Protein AF-A0A1Y2AHR9-F1 (afdb_monomer_lite)

Radius of gyration: 18.69 Å; chains: 1; bounding box: 39×46×57 Å

Organism: NCBI:txid1754190

Structure (mmCIF, N/CA/C/O backbone):
data_AF-A0A1Y2AHR9-F1
#
_entry.id   AF-A0A1Y2AHR9-F1
#
loop_
_atom_site.group_PDB
_atom_site.id
_atom_site.type_symbol
_atom_site.label_atom_id
_atom_site.label_alt_id
_atom_site.label_comp_id
_atom_site.label_asym_id
_atom_site.label_entity_id
_atom_site.label_seq_id
_atom_site.pdbx_PDB_ins_code
_atom_site.Cartn_x
_atom_site.Cartn_y
_atom_site.Cartn_z
_atom_site.occupancy
_atom_site.B_iso_or_equiv
_atom_site.auth_seq_id
_atom_site.auth_comp_id
_atom_site.auth_asym_id
_atom_site.auth_atom_id
_atom_site.pdbx_PDB_model_num
ATOM 1 N N . MET A 1 1 ? -14.358 -13.674 6.227 1.00 77.06 1 MET A N 1
ATOM 2 C CA . MET A 1 1 ? -14.379 -14.127 7.635 1.00 77.06 1 MET A CA 1
ATOM 3 C C . MET A 1 1 ? -13.486 -15.351 7.836 1.00 77.06 1 MET A C 1
ATOM 5 O O . MET A 1 1 ? -12.629 -15.300 8.704 1.00 77.06 1 MET A O 1
ATOM 9 N N . GLU A 1 2 ? -13.587 -16.380 6.987 1.00 91.94 2 GLU A N 1
ATOM 10 C CA . GLU A 1 2 ? -12.764 -17.608 7.054 1.00 91.94 2 GLU A CA 1
ATOM 11 C C . GLU A 1 2 ? -11.252 -17.353 7.166 1.00 91.94 2 GLU A C 1
ATOM 13 O O . GLU A 1 2 ? -10.635 -17.798 8.124 1.00 91.94 2 GLU A O 1
ATOM 18 N N . LYS A 1 3 ? -10.662 -16.536 6.281 1.00 94.56 3 LYS A N 1
ATOM 19 C CA . LYS A 1 3 ? -9.222 -16.201 6.329 1.00 94.56 3 LYS A CA 1
ATOM 20 C C . LYS A 1 3 ? -8.767 -15.517 7.630 1.00 94.56 3 LYS A C 1
ATOM 22 O O . LYS A 1 3 ? -7.606 -15.633 8.010 1.00 94.56 3 LYS A O 1
ATOM 27 N N . ILE A 1 4 ? -9.657 -14.787 8.311 1.00 95.56 4 ILE A N 1
ATOM 28 C CA . ILE A 1 4 ? -9.347 -14.139 9.600 1.00 95.56 4 ILE A CA 1
ATOM 29 C C . ILE A 1 4 ? -9.301 -15.192 10.711 1.00 95.56 4 ILE A C 1
ATOM 31 O O . ILE A 1 4 ? -8.379 -15.180 11.524 1.00 95.56 4 ILE A O 1
ATOM 35 N N . ILE A 1 5 ? -10.264 -16.118 10.717 1.00 95.31 5 ILE A N 1
ATOM 36 C CA . ILE A 1 5 ? -10.290 -17.257 11.643 1.00 95.31 5 ILE A CA 1
ATOM 37 C C . ILE A 1 5 ? -9.049 -18.124 11.417 1.00 95.31 5 ILE A C 1
ATOM 39 O O . ILE A 1 5 ? -8.299 -18.371 12.357 1.00 95.31 5 ILE A O 1
ATOM 43 N N . GLU A 1 6 ? -8.751 -18.457 10.160 1.00 96.00 6 GLU A N 1
ATOM 44 C CA . GLU A 1 6 ? -7.565 -19.232 9.802 1.00 96.00 6 GLU A CA 1
ATOM 45 C C . GLU A 1 6 ? -6.274 -18.543 10.271 1.00 96.00 6 GLU A C 1
ATOM 47 O O . GLU A 1 6 ? -5.362 -19.201 10.766 1.00 96.00 6 GLU A O 1
ATOM 52 N N . PHE A 1 7 ? -6.179 -17.209 10.183 1.00 96.56 7 PHE A N 1
ATOM 53 C CA . PHE A 1 7 ? -5.018 -16.488 10.710 1.00 96.56 7 PHE A CA 1
ATOM 54 C C . PHE A 1 7 ? -4.883 -16.651 12.230 1.00 96.56 7 PHE A C 1
ATOM 56 O O . PHE A 1 7 ? -3.775 -16.880 12.722 1.00 96.56 7 PHE A O 1
ATOM 63 N N . ARG A 1 8 ? -5.988 -16.556 12.983 1.00 96.56 8 ARG A N 1
ATOM 64 C CA . ARG A 1 8 ? -5.988 -16.785 14.438 1.00 96.56 8 ARG A CA 1
ATOM 65 C C . ARG A 1 8 ? -5.543 -18.210 14.770 1.00 96.56 8 ARG A C 1
ATOM 67 O O . ARG A 1 8 ? -4.680 -18.385 15.631 1.00 96.56 8 ARG A O 1
ATOM 74 N N . ASP A 1 9 ? -6.013 -19.200 14.016 1.00 96.44 9 ASP A N 1
ATOM 75 C CA . ASP A 1 9 ? -5.586 -20.595 14.159 1.00 96.44 9 ASP A CA 1
ATOM 76 C C . ASP A 1 9 ? -4.090 -20.766 13.866 1.00 96.44 9 ASP A C 1
ATOM 78 O O . ASP A 1 9 ? -3.370 -21.402 14.639 1.00 96.44 9 ASP A O 1
ATOM 82 N N . LYS A 1 10 ? -3.573 -20.130 12.804 1.00 94.94 10 LYS A N 1
ATOM 83 C CA . LYS A 1 10 ? -2.131 -20.108 12.503 1.00 94.94 10 LYS A CA 1
ATOM 84 C C . LYS A 1 10 ? -1.319 -19.420 13.592 1.00 94.94 10 LYS A C 1
ATOM 86 O O . LYS A 1 10 ? -0.199 -19.856 13.851 1.00 94.94 10 LYS A O 1
ATOM 91 N N . SER A 1 11 ? -1.851 -18.384 14.239 1.00 95.00 11 SER A N 1
ATOM 92 C CA . SER A 1 11 ? -1.183 -17.734 15.370 1.00 95.00 11 SER A CA 1
ATOM 93 C C . SER A 1 11 ? -1.076 -18.660 16.581 1.00 95.00 11 SER A C 1
ATOM 95 O O . SER A 1 11 ? -0.022 -18.699 17.211 1.00 95.00 11 SER A O 1
ATOM 97 N N . ASN A 1 12 ? -2.092 -19.486 16.838 1.00 95.25 12 ASN A N 1
ATOM 98 C CA . ASN A 1 12 ? -2.040 -20.510 17.884 1.00 95.25 12 ASN A CA 1
ATOM 99 C C . ASN A 1 12 ? -1.096 -21.670 17.518 1.00 95.25 12 ASN A C 1
ATOM 101 O O . ASN A 1 12 ? -0.319 -22.131 18.351 1.00 95.25 12 ASN A O 1
ATOM 105 N N . GLN A 1 13 ? -1.131 -22.125 16.262 1.00 95.06 13 GLN A N 1
ATOM 106 C CA . GLN A 1 13 ? -0.335 -23.258 15.781 1.00 95.06 13 GLN A CA 1
ATOM 107 C C . GLN A 1 13 ? 1.155 -22.909 15.607 1.00 95.06 13 GLN A C 1
ATOM 109 O O . GLN A 1 13 ? 2.033 -23.727 15.883 1.00 95.06 13 GLN A O 1
ATOM 114 N N . TYR A 1 14 ? 1.455 -21.695 15.139 1.00 94.31 14 TYR A N 1
ATOM 115 C CA . TYR A 1 14 ? 2.801 -21.230 14.800 1.00 94.31 14 TYR A CA 1
ATOM 116 C C . TYR A 1 14 ? 3.077 -19.818 15.362 1.00 94.31 14 TYR A C 1
ATOM 118 O O . TYR A 1 14 ? 3.392 -18.899 14.596 1.00 94.31 14 TYR A O 1
ATOM 126 N N . PRO A 1 15 ? 3.062 -19.626 16.694 1.00 92.12 15 PRO A N 1
ATOM 127 C CA . PRO A 1 15 ? 3.136 -18.305 17.341 1.00 92.12 15 PRO A CA 1
ATOM 128 C C . PRO A 1 15 ? 4.445 -17.542 17.087 1.00 92.12 15 PRO A C 1
ATOM 130 O O . PRO A 1 15 ? 4.527 -16.325 17.252 1.00 92.12 15 PRO A O 1
ATOM 133 N N . ARG A 1 16 ? 5.507 -18.242 16.663 1.00 90.62 16 ARG A N 1
ATOM 134 C CA . ARG A 1 16 ? 6.761 -17.599 16.234 1.00 90.62 16 ARG A CA 1
ATOM 135 C C . ARG A 1 16 ? 6.658 -16.961 14.853 1.00 90.62 16 ARG A C 1
ATOM 137 O O . ARG A 1 16 ? 7.423 -16.050 14.574 1.00 90.62 16 ARG A O 1
ATOM 144 N N . LEU A 1 17 ? 5.768 -17.451 13.991 1.00 91.62 17 LEU A N 1
ATOM 145 C CA . LEU A 1 17 ? 5.622 -17.002 12.605 1.00 91.62 17 LEU A CA 1
ATOM 146 C C . LEU A 1 17 ? 4.435 -16.058 12.424 1.00 91.62 17 LEU A C 1
ATOM 148 O O . LEU A 1 17 ? 4.549 -15.121 11.638 1.00 91.62 17 LEU A O 1
ATOM 152 N N . PHE A 1 18 ? 3.345 -16.295 13.153 1.00 94.00 18 PHE A N 1
ATOM 153 C CA . PHE A 1 18 ? 2.108 -15.521 13.105 1.00 94.00 18 PHE A CA 1
ATOM 154 C C . PHE A 1 18 ? 1.800 -14.999 14.505 1.00 94.00 18 PHE A C 1
ATOM 156 O O . PHE A 1 18 ? 1.625 -15.775 15.444 1.00 94.00 18 PHE A O 1
ATOM 163 N N . GLN A 1 19 ? 1.747 -13.683 14.651 1.00 92.75 19 GLN A N 1
ATOM 164 C CA . GLN A 1 19 ? 1.525 -13.015 15.926 1.00 92.75 19 GLN A CA 1
ATOM 165 C C . GLN A 1 19 ? 0.306 -12.111 15.822 1.00 92.75 19 GLN A C 1
ATOM 167 O O . GLN A 1 19 ? 0.108 -11.434 14.812 1.00 92.75 19 GLN A O 1
ATOM 172 N N . ILE A 1 20 ? -0.485 -12.085 16.890 1.00 93.19 20 ILE A N 1
ATOM 173 C CA . ILE A 1 20 ? -1.579 -11.138 17.064 1.00 93.19 20 ILE A CA 1
ATOM 174 C C . ILE A 1 20 ? -1.246 -10.282 18.273 1.00 93.19 20 ILE A C 1
ATOM 176 O O . ILE A 1 20 ? -1.093 -10.783 19.385 1.00 93.19 20 ILE A O 1
ATOM 180 N N . SER A 1 21 ? -1.124 -8.979 18.050 1.00 90.12 21 SER A N 1
ATOM 181 C CA . SER A 1 21 ? -1.039 -8.003 19.135 1.00 90.12 21 SER A CA 1
ATOM 182 C C . SER A 1 21 ? -2.369 -7.285 19.282 1.00 90.12 21 SER A C 1
ATOM 184 O O . SER A 1 21 ? -3.034 -7.025 18.284 1.00 90.12 21 SER A O 1
ATOM 186 N N . LYS A 1 22 ? -2.741 -6.944 20.514 1.00 89.25 22 LYS A N 1
ATOM 187 C CA . LYS A 1 22 ? -3.991 -6.246 20.820 1.00 89.25 22 LYS A CA 1
ATOM 188 C C . LYS A 1 22 ? -3.704 -4.811 21.247 1.00 89.25 22 LYS A C 1
ATOM 190 O O . LYS A 1 22 ? -2.786 -4.569 22.028 1.00 89.25 22 LYS A O 1
ATOM 195 N N . LEU A 1 23 ? -4.502 -3.885 20.739 1.00 81.69 23 LEU A N 1
ATOM 196 C CA . LEU A 1 23 ? -4.523 -2.474 21.101 1.00 81.69 23 LEU A CA 1
ATOM 197 C C . LEU A 1 23 ? -5.922 -2.144 21.619 1.00 81.69 23 LEU A C 1
ATOM 199 O O . LEU A 1 23 ? -6.906 -2.605 21.055 1.00 81.69 23 LEU A O 1
ATOM 203 N N . ILE A 1 24 ? -6.010 -1.333 22.665 1.00 83.00 24 ILE A N 1
ATOM 204 C CA . ILE A 1 24 ? -7.279 -0.754 23.107 1.00 83.00 24 ILE A CA 1
ATOM 205 C C . ILE A 1 24 ? -7.372 0.633 22.484 1.00 83.00 24 ILE A C 1
ATOM 207 O O . ILE A 1 24 ? -6.478 1.460 22.683 1.00 83.00 24 ILE A O 1
ATOM 211 N N . HIS A 1 25 ? -8.416 0.879 21.698 1.00 81.50 25 HIS A N 1
ATOM 212 C CA . HIS A 1 25 ? -8.648 2.195 21.125 1.00 81.50 25 HIS A CA 1
ATOM 213 C C . HIS A 1 25 ? -8.931 3.201 22.256 1.00 81.50 25 HIS A C 1
ATOM 215 O O . HIS A 1 25 ? -9.826 2.956 23.063 1.00 81.50 25 HIS A O 1
ATOM 221 N N . PRO A 1 26 ? -8.206 4.330 22.349 1.00 73.81 26 PRO A N 1
ATOM 222 C CA . PRO A 1 26 ? -8.239 5.184 23.539 1.00 73.81 26 PRO A CA 1
ATOM 223 C C . PRO A 1 26 ? -9.584 5.878 23.779 1.00 73.81 26 PRO A C 1
ATOM 225 O O . PRO A 1 26 ? -9.843 6.294 24.901 1.00 73.81 26 PRO A O 1
ATOM 228 N N . LYS A 1 27 ? -10.418 6.033 22.741 1.00 73.88 27 LYS A N 1
ATOM 229 C CA . LYS A 1 27 ? -11.725 6.703 22.852 1.00 73.88 27 LYS A CA 1
ATOM 230 C C . LYS A 1 27 ? -12.889 5.733 23.023 1.00 73.88 27 LYS A C 1
ATOM 232 O O . LYS A 1 27 ? -13.780 5.995 23.816 1.00 73.88 27 LYS A O 1
ATOM 237 N N . SER A 1 28 ? -12.898 4.645 22.256 1.00 81.69 28 SER A N 1
ATOM 238 C CA . SER A 1 28 ? -14.017 3.690 22.244 1.00 81.69 28 SER A CA 1
ATOM 239 C C . SER A 1 28 ? -13.787 2.477 23.138 1.00 81.69 28 SER A C 1
ATOM 241 O O . SER A 1 28 ? -14.690 1.665 23.282 1.00 81.69 28 SER A O 1
ATOM 243 N N . GLU A 1 29 ? -12.575 2.309 23.673 1.00 83.56 29 GLU A N 1
ATOM 244 C CA . GLU A 1 29 ? -12.137 1.152 24.468 1.00 83.56 29 GLU A CA 1
ATOM 245 C C . GLU A 1 29 ? -12.228 -0.208 23.749 1.00 83.56 29 GLU A C 1
ATOM 247 O O . GLU A 1 29 ? -11.874 -1.245 24.312 1.00 83.56 29 GLU A O 1
ATOM 252 N N . LYS A 1 30 ? -12.611 -0.212 22.467 1.00 87.62 30 LYS A N 1
ATOM 253 C CA . LYS A 1 30 ? -12.665 -1.412 21.635 1.00 87.62 30 LYS A CA 1
ATOM 254 C C . LYS A 1 30 ? -11.277 -1.971 21.371 1.00 87.62 30 LYS A C 1
ATOM 256 O O . LYS A 1 30 ? -10.298 -1.234 21.209 1.00 87.62 30 LYS A O 1
ATOM 261 N N . VAL A 1 31 ? -11.211 -3.293 21.263 1.00 91.00 31 VAL A N 1
ATOM 262 C CA . VAL A 1 31 ? -9.960 -4.009 21.022 1.00 91.00 31 VAL A CA 1
ATOM 263 C C . VAL A 1 31 ? -9.704 -4.155 19.523 1.00 91.00 31 VAL A C 1
ATOM 265 O O . VAL A 1 31 ? -10.482 -4.768 18.792 1.00 91.00 31 VAL A O 1
ATOM 268 N N . ILE A 1 32 ? -8.563 -3.633 19.089 1.00 91.44 32 ILE A N 1
ATOM 269 C CA . ILE A 1 32 ? -8.025 -3.739 17.737 1.00 91.44 32 ILE A CA 1
ATOM 270 C C . ILE A 1 32 ? -6.937 -4.811 17.730 1.00 91.44 32 ILE A C 1
ATOM 272 O O . ILE A 1 32 ? -5.991 -4.760 18.517 1.00 91.44 32 ILE A O 1
ATOM 276 N N . GLU A 1 33 ? -7.040 -5.772 16.822 1.00 94.06 33 GLU A N 1
ATOM 277 C CA . GLU A 1 33 ? -6.017 -6.786 16.585 1.00 94.06 33 GLU A CA 1
ATOM 278 C C . GLU A 1 33 ? -5.107 -6.369 15.428 1.00 94.06 33 GLU A C 1
ATOM 280 O O . GLU A 1 33 ? -5.574 -6.008 14.352 1.00 94.06 33 GLU A O 1
ATOM 285 N N . SER A 1 34 ? -3.795 -6.448 15.646 1.00 92.94 34 SER A N 1
ATOM 286 C CA . SER A 1 34 ? -2.764 -6.300 14.620 1.00 92.94 34 SER A CA 1
ATOM 287 C C . SER A 1 34 ? -2.194 -7.665 14.271 1.00 92.94 34 SER A C 1
ATOM 289 O O . SER A 1 34 ? -1.588 -8.330 15.120 1.00 92.94 34 SER A O 1
ATOM 291 N N . PHE A 1 35 ? -2.390 -8.074 13.023 1.00 94.44 35 PHE A N 1
ATOM 292 C CA . PHE A 1 35 ? -1.915 -9.340 12.486 1.00 94.44 35 PHE A CA 1
ATOM 293 C C . PHE A 1 35 ? -0.511 -9.159 11.914 1.00 94.44 35 PHE A C 1
ATOM 295 O O . PHE A 1 35 ? -0.269 -8.343 11.022 1.00 94.44 35 PHE A O 1
ATOM 302 N N . GLN A 1 36 ? 0.433 -9.939 12.432 1.00 92.19 36 GLN A N 1
ATOM 303 C CA . GLN A 1 36 ? 1.842 -9.838 12.085 1.00 92.19 36 GLN A CA 1
ATOM 304 C C . GLN A 1 36 ? 2.388 -11.180 11.628 1.00 92.19 36 GLN A C 1
ATOM 306 O O . GLN A 1 36 ? 2.150 -12.216 12.245 1.00 92.19 36 GLN A O 1
ATOM 311 N N . ILE A 1 37 ? 3.175 -11.141 10.559 1.00 92.44 37 ILE A N 1
ATOM 312 C CA . ILE A 1 37 ? 3.808 -12.319 9.982 1.00 92.44 37 ILE A CA 1
ATOM 313 C C . ILE A 1 37 ? 5.313 -12.073 9.917 1.00 92.44 37 ILE A C 1
ATOM 315 O O . ILE A 1 37 ? 5.768 -11.030 9.435 1.00 92.44 37 ILE A O 1
ATOM 319 N N . GLN A 1 38 ? 6.100 -13.045 10.372 1.00 90.94 38 GLN A N 1
ATOM 320 C CA . GLN A 1 38 ? 7.550 -13.002 10.221 1.00 90.94 38 GLN A CA 1
ATOM 321 C C . GLN A 1 38 ? 7.956 -13.019 8.748 1.00 90.94 38 GLN A C 1
ATOM 323 O O . GLN A 1 38 ? 7.409 -13.764 7.936 1.00 90.94 38 GLN A O 1
ATOM 328 N N . ILE A 1 39 ? 8.984 -12.241 8.396 1.00 87.25 39 ILE A N 1
ATOM 329 C CA . ILE A 1 39 ? 9.416 -12.066 6.998 1.00 87.25 39 ILE A CA 1
ATOM 330 C C . ILE A 1 39 ? 9.719 -13.410 6.316 1.00 87.25 39 ILE A C 1
ATOM 332 O O . ILE A 1 39 ? 9.376 -13.599 5.149 1.00 87.25 39 ILE A O 1
ATOM 336 N N . CYS A 1 40 ? 10.319 -14.355 7.045 1.00 88.31 40 CYS A N 1
ATOM 337 C CA . CYS A 1 40 ? 10.643 -15.683 6.529 1.00 88.31 40 CYS A CA 1
ATOM 338 C C . CYS A 1 40 ? 9.399 -16.515 6.175 1.00 88.31 40 CYS A C 1
ATOM 340 O O . CYS A 1 40 ? 9.446 -17.292 5.221 1.00 88.31 40 CYS A O 1
ATOM 342 N N . ALA A 1 41 ? 8.279 -16.326 6.880 1.00 91.31 41 ALA A N 1
ATOM 343 C CA . ALA A 1 41 ? 7.043 -17.052 6.615 1.00 91.31 41 ALA A CA 1
ATOM 344 C C . ALA A 1 41 ? 6.442 -16.655 5.263 1.00 91.31 41 ALA A C 1
ATOM 346 O O . ALA A 1 41 ? 5.960 -17.530 4.552 1.00 91.31 41 ALA A O 1
ATOM 347 N N . PHE A 1 42 ? 6.569 -15.390 4.835 1.00 90.75 42 PHE A N 1
ATOM 348 C CA . PHE A 1 42 ? 6.058 -14.922 3.535 1.00 90.75 42 PHE A CA 1
ATOM 349 C C . PHE A 1 42 ? 6.639 -15.649 2.316 1.00 90.75 42 PHE A C 1
ATOM 351 O O . PHE A 1 42 ? 6.044 -15.604 1.239 1.00 90.75 42 PHE A O 1
ATOM 358 N N . LYS A 1 43 ? 7.780 -16.336 2.463 1.00 86.94 43 LYS A N 1
ATOM 359 C CA . LYS A 1 43 ? 8.346 -17.185 1.402 1.00 86.94 43 LYS A CA 1
ATOM 360 C C . LYS A 1 43 ? 7.610 -18.527 1.255 1.00 86.94 43 LYS A C 1
ATOM 362 O O . LYS A 1 43 ? 7.767 -19.195 0.239 1.00 86.94 43 LYS A O 1
ATOM 367 N N . LYS A 1 44 ? 6.777 -18.904 2.231 1.00 85.88 44 LYS A N 1
ATOM 368 C CA . LYS A 1 44 ? 5.904 -20.088 2.238 1.00 85.88 44 LYS A CA 1
ATOM 369 C C . LYS A 1 44 ? 4.442 -19.649 2.076 1.00 85.88 44 LYS A C 1
ATOM 371 O O . LYS A 1 44 ? 3.657 -19.695 3.015 1.00 85.88 44 LYS A O 1
ATOM 376 N N . ARG A 1 45 ? 4.076 -19.162 0.884 1.00 77.38 45 ARG A N 1
ATOM 377 C CA . ARG A 1 45 ? 2.750 -18.555 0.629 1.00 77.38 45 ARG A CA 1
ATOM 378 C C . ARG A 1 45 ? 1.568 -19.484 0.927 1.00 77.38 45 ARG A C 1
ATOM 380 O O . ARG A 1 45 ? 0.528 -19.009 1.352 1.00 77.38 45 ARG A O 1
ATOM 387 N N . ASN A 1 46 ? 1.744 -20.792 0.760 1.00 82.12 46 ASN A N 1
ATOM 388 C CA . ASN A 1 46 ? 0.702 -21.808 0.936 1.00 82.12 46 ASN A CA 1
ATOM 389 C C . ASN A 1 46 ? 0.164 -21.944 2.370 1.00 82.12 46 ASN A C 1
ATOM 391 O O . ASN A 1 46 ? -0.835 -22.622 2.566 1.00 82.12 46 ASN A O 1
ATOM 395 N N . ILE A 1 47 ? 0.830 -21.356 3.366 1.00 82.50 47 ILE A N 1
ATOM 396 C CA . ILE A 1 47 ? 0.394 -21.416 4.767 1.00 82.50 47 ILE A CA 1
ATOM 397 C C . ILE A 1 47 ? -0.110 -20.071 5.297 1.00 82.50 47 ILE A C 1
ATOM 399 O O . ILE A 1 47 ? -0.363 -19.966 6.495 1.00 82.50 47 ILE A O 1
ATOM 403 N N . ILE A 1 48 ? -0.184 -19.041 4.445 1.00 89.75 48 ILE A N 1
ATOM 404 C CA . ILE A 1 48 ? -0.537 -17.679 4.849 1.00 89.75 48 ILE A CA 1
ATOM 405 C C . ILE A 1 48 ? -1.953 -17.351 4.372 1.00 89.75 48 ILE A C 1
ATOM 407 O O . ILE A 1 48 ? -2.147 -17.180 3.169 1.00 89.75 48 ILE A O 1
ATOM 411 N N . PRO A 1 49 ? -2.910 -17.163 5.295 1.00 92.31 49 PRO A N 1
ATOM 412 C CA . PRO A 1 49 ? -4.289 -16.833 4.932 1.00 92.31 49 PRO A CA 1
ATOM 413 C C . PRO A 1 49 ? -4.423 -15.429 4.330 1.00 92.31 49 PRO A C 1
ATOM 415 O O . PRO A 1 49 ? -5.207 -15.197 3.411 1.00 92.31 49 PRO A O 1
ATOM 418 N N . ILE A 1 50 ? -3.643 -14.477 4.856 1.00 94.56 50 ILE A N 1
ATOM 419 C CA . ILE A 1 50 ? -3.676 -13.057 4.490 1.00 94.56 50 ILE A CA 1
ATOM 420 C C . ILE A 1 50 ? -2.238 -12.574 4.295 1.00 94.56 50 ILE A C 1
ATOM 422 O O . ILE A 1 50 ? -1.450 -12.561 5.237 1.00 94.56 50 ILE A O 1
ATOM 426 N N . LEU A 1 51 ? -1.884 -12.172 3.073 1.00 95.12 51 LEU A N 1
ATOM 427 C CA . LEU A 1 51 ? -0.518 -11.765 2.711 1.00 95.12 51 LEU A CA 1
ATOM 428 C C . LEU A 1 51 ? -0.181 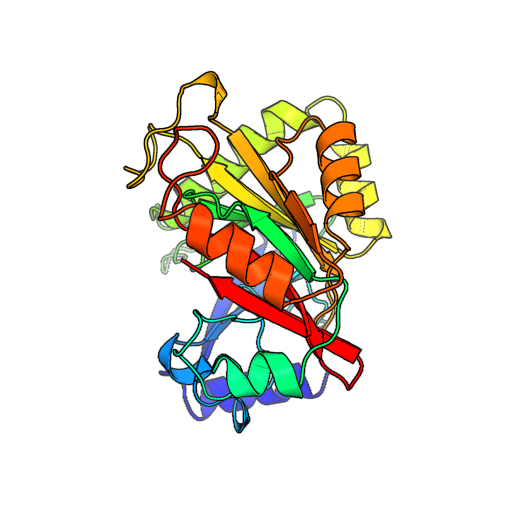-10.314 3.097 1.00 95.12 51 LEU A C 1
ATOM 430 O O . LEU A 1 51 ? 0.954 -9.876 2.882 1.00 95.12 51 LEU A O 1
ATOM 434 N N . ALA A 1 52 ? -1.137 -9.577 3.664 1.00 95.50 52 ALA A N 1
ATOM 435 C CA . ALA A 1 52 ? -0.991 -8.173 4.022 1.00 95.50 52 ALA A CA 1
ATOM 436 C C . ALA A 1 52 ? 0.122 -7.956 5.061 1.00 95.50 52 ALA A C 1
ATOM 438 O O . ALA A 1 52 ? 0.196 -8.622 6.095 1.00 95.50 52 ALA A O 1
ATOM 439 N N . ARG A 1 53 ? 0.984 -6.967 4.808 1.00 93.81 53 ARG A N 1
ATOM 440 C CA . ARG A 1 53 ? 1.961 -6.464 5.775 1.00 93.81 53 ARG A CA 1
ATOM 441 C C . ARG A 1 53 ? 1.455 -5.152 6.371 1.00 93.81 53 ARG A C 1
ATOM 443 O O . ARG A 1 53 ? 1.620 -4.095 5.766 1.00 93.81 53 ARG A O 1
ATOM 450 N N . GLY A 1 54 ? 0.914 -5.251 7.583 1.00 93.12 54 GLY A N 1
ATOM 451 C CA . GLY A 1 54 ? 0.171 -4.191 8.262 1.00 93.12 54 GLY A CA 1
ATOM 452 C C . GLY A 1 54 ? -1.321 -4.440 8.088 1.00 93.12 54 GLY A C 1
ATOM 453 O O . GLY A 1 54 ? -1.904 -3.974 7.122 1.00 93.12 54 GLY A O 1
ATOM 454 N N . PHE A 1 55 ? -1.922 -5.223 8.976 1.00 95.88 55 PHE A N 1
ATOM 455 C CA . PHE A 1 55 ? -3.324 -5.618 8.871 1.00 95.88 55 PHE A CA 1
ATOM 456 C C . PHE A 1 55 ? -3.975 -5.494 10.244 1.00 95.88 55 PHE A C 1
ATOM 458 O O . PHE A 1 55 ? -3.535 -6.142 11.195 1.00 95.88 55 PHE A O 1
ATOM 465 N N . PHE A 1 56 ? -4.971 -4.617 10.344 1.00 94.94 56 PHE A N 1
ATOM 466 C CA . PHE A 1 56 ? -5.572 -4.184 11.602 1.00 94.94 56 PHE A CA 1
ATOM 467 C C . PHE A 1 56 ? -7.072 -4.394 11.524 1.00 94.94 56 PHE A C 1
ATOM 469 O O . PHE A 1 56 ? -7.701 -3.935 10.570 1.00 94.94 56 PHE A O 1
ATOM 476 N N . ILE A 1 57 ? -7.634 -5.081 12.511 1.00 95.44 57 ILE A N 1
ATOM 477 C CA . ILE A 1 57 ? -9.050 -5.446 12.530 1.00 95.44 57 ILE A CA 1
ATOM 478 C C . ILE A 1 57 ? -9.680 -5.107 13.875 1.00 95.44 57 ILE A C 1
ATOM 480 O O . ILE A 1 57 ? -9.023 -5.198 14.912 1.00 95.44 57 ILE A O 1
ATOM 484 N N . ASN A 1 58 ? -10.960 -4.756 13.874 1.00 94.94 58 ASN A N 1
ATOM 485 C CA . ASN A 1 58 ? -11.753 -4.737 15.094 1.00 94.94 58 ASN A CA 1
ATOM 486 C C . ASN A 1 58 ? -12.013 -6.188 15.528 1.00 94.94 58 ASN A C 1
ATOM 488 O O . ASN A 1 58 ? -12.486 -7.008 14.743 1.00 94.94 58 ASN A O 1
ATOM 492 N N . SER A 1 59 ? -11.677 -6.525 16.771 1.00 93.19 59 SER A N 1
ATOM 493 C CA . SER A 1 59 ? -11.827 -7.893 17.279 1.00 93.19 59 SER A CA 1
ATOM 494 C C . SER A 1 59 ? -13.280 -8.314 17.521 1.00 93.19 59 SER A C 1
ATOM 496 O O . SER A 1 59 ? -13.553 -9.512 17.533 1.00 93.19 59 SER A O 1
ATOM 498 N N . GLU A 1 60 ? -14.199 -7.358 17.686 1.00 92.75 60 GLU A N 1
ATOM 499 C CA . GLU A 1 60 ? -15.609 -7.634 17.989 1.00 92.75 60 GLU A CA 1
ATOM 500 C C . GLU A 1 60 ? -16.377 -8.097 16.746 1.00 92.75 60 GLU A C 1
ATOM 502 O O . GLU A 1 60 ? -17.050 -9.125 16.773 1.00 92.75 60 GLU A O 1
ATOM 507 N N . ASP A 1 61 ? -16.245 -7.364 15.638 1.00 94.25 61 ASP A N 1
ATOM 508 C CA . ASP A 1 61 ? -17.008 -7.596 14.403 1.00 94.25 61 ASP A CA 1
ATOM 509 C C . ASP A 1 61 ? -16.145 -8.086 13.223 1.00 94.25 61 ASP A C 1
ATOM 511 O O . ASP A 1 61 ? -16.671 -8.439 12.167 1.00 94.25 61 ASP A O 1
ATOM 515 N N . ASN A 1 62 ? -14.822 -8.177 13.401 1.00 95.31 62 ASN A N 1
ATOM 516 C CA . ASN A 1 62 ? -13.841 -8.534 12.369 1.00 95.31 62 ASN A CA 1
ATOM 517 C C . ASN A 1 62 ? -13.786 -7.570 11.170 1.00 95.31 62 ASN A C 1
ATOM 519 O O . ASN A 1 62 ? -13.255 -7.938 10.115 1.00 95.31 62 ASN A O 1
ATOM 523 N N . SER A 1 63 ? -14.307 -6.349 11.311 1.00 95.62 63 SER A N 1
ATOM 524 C CA . SER A 1 63 ? -14.134 -5.291 10.316 1.00 95.62 63 SER A CA 1
ATOM 525 C C . SER A 1 63 ? -12.662 -4.907 10.190 1.00 95.62 63 SER A C 1
ATOM 527 O O . SER A 1 63 ? -11.904 -4.878 11.163 1.00 95.62 63 SER A O 1
ATOM 529 N N . ILE A 1 64 ? -12.235 -4.639 8.959 1.00 97.56 64 ILE A N 1
ATOM 530 C CA . ILE A 1 64 ? -10.849 -4.283 8.667 1.00 97.56 64 ILE A CA 1
ATOM 531 C C . ILE A 1 64 ? -10.710 -2.777 8.831 1.00 97.56 64 ILE A C 1
ATOM 533 O O . ILE A 1 64 ? -11.331 -2.006 8.108 1.00 97.56 64 ILE A O 1
ATOM 537 N N . ILE A 1 65 ? -9.870 -2.377 9.777 1.00 96.25 65 ILE A N 1
ATOM 538 C CA . ILE A 1 65 ? -9.603 -0.979 10.102 1.00 96.25 65 ILE A CA 1
ATOM 539 C C . ILE A 1 65 ? -8.526 -0.428 9.182 1.00 96.25 65 ILE A C 1
ATOM 541 O O . ILE A 1 65 ? -8.673 0.667 8.656 1.00 96.25 65 ILE A O 1
ATOM 545 N N . ALA A 1 66 ? -7.432 -1.165 8.990 1.00 96.69 66 ALA A N 1
ATOM 546 C CA . ALA A 1 66 ? -6.361 -0.736 8.103 1.00 96.69 66 ALA A CA 1
ATOM 547 C C . ALA A 1 66 ? -5.654 -1.911 7.432 1.00 96.69 66 ALA A C 1
ATOM 549 O O . ALA A 1 66 ? -5.498 -2.988 8.016 1.00 96.69 66 ALA A O 1
ATOM 550 N N . ARG A 1 67 ? -5.187 -1.676 6.204 1.00 97.19 67 ARG A N 1
ATOM 551 C CA . ARG A 1 67 ? -4.587 -2.698 5.353 1.00 97.19 67 ARG A CA 1
ATOM 552 C C . ARG A 1 67 ? -3.454 -2.164 4.476 1.00 97.19 67 ARG A C 1
ATOM 554 O O . ARG A 1 67 ? -3.660 -1.468 3.486 1.00 97.19 67 ARG A O 1
ATOM 561 N N . GLY A 1 68 ? -2.238 -2.580 4.797 1.00 97.00 68 GLY A N 1
ATOM 562 C CA . GLY A 1 68 ? -1.048 -2.410 3.977 1.00 97.00 68 GLY A CA 1
ATOM 563 C C . GLY A 1 68 ? -1.050 -3.306 2.737 1.00 97.00 68 GLY A C 1
ATOM 564 O O . GLY A 1 68 ? -1.978 -4.075 2.489 1.00 97.00 68 GLY A O 1
ATOM 565 N N . TYR A 1 69 ? 0.008 -3.202 1.935 1.00 97.44 69 TYR A N 1
ATOM 566 C CA . TYR A 1 69 ? 0.198 -4.069 0.771 1.00 97.44 69 TYR A CA 1
ATOM 567 C C . TYR A 1 69 ? 0.416 -5.523 1.173 1.00 97.44 69 TYR A C 1
ATOM 569 O O . TYR A 1 69 ? 0.969 -5.808 2.241 1.00 97.44 69 TYR A O 1
ATOM 577 N N . ASP A 1 70 ? 0.110 -6.438 0.260 1.00 96.56 70 ASP A N 1
ATOM 578 C CA . ASP A 1 70 ? 0.642 -7.793 0.349 1.00 96.56 70 ASP A CA 1
ATOM 579 C C . ASP A 1 70 ? 2.175 -7.768 0.359 1.00 96.56 70 ASP A C 1
ATOM 581 O O . ASP A 1 70 ? 2.808 -6.908 -0.256 1.00 96.56 70 ASP A O 1
ATOM 585 N N . LYS A 1 71 ? 2.828 -8.707 1.052 1.00 95.25 71 LYS A N 1
ATOM 586 C CA . LYS A 1 71 ? 4.293 -8.779 1.023 1.00 95.25 71 LYS A CA 1
ATOM 587 C C . LYS A 1 71 ? 4.783 -9.117 -0.389 1.00 95.25 71 LYS A C 1
ATOM 589 O O . LYS A 1 71 ? 4.660 -10.247 -0.863 1.00 95.25 71 LYS A O 1
ATOM 594 N N . PHE A 1 72 ? 5.469 -8.155 -0.993 1.00 96.00 72 PHE A N 1
ATOM 595 C CA . PHE A 1 72 ? 6.198 -8.321 -2.246 1.00 96.00 72 PHE A CA 1
ATOM 596 C C . PHE A 1 72 ? 7.717 -8.332 -2.042 1.00 96.00 72 PHE A C 1
ATOM 598 O O . PHE A 1 72 ? 8.248 -7.894 -1.008 1.00 96.00 72 PHE A O 1
ATOM 605 N N . PHE A 1 73 ? 8.420 -8.896 -3.017 1.00 96.38 73 PHE A N 1
ATOM 606 C CA . PHE A 1 73 ? 9.822 -9.299 -2.923 1.00 96.38 73 PHE A CA 1
ATOM 607 C C . PHE A 1 73 ? 10.653 -8.719 -4.059 1.00 96.38 73 PHE A C 1
ATOM 609 O O . PHE A 1 73 ? 10.099 -8.246 -5.049 1.00 96.38 73 PHE A O 1
ATOM 616 N N . ASN A 1 74 ? 11.975 -8.746 -3.901 1.00 97.25 74 ASN A N 1
ATOM 617 C CA . ASN A 1 74 ? 12.867 -8.363 -4.989 1.00 97.25 74 ASN A CA 1
ATOM 618 C C . ASN A 1 74 ? 12.854 -9.434 -6.091 1.00 97.25 74 ASN A C 1
ATOM 620 O O . ASN A 1 74 ? 12.536 -10.606 -5.834 1.00 97.25 74 ASN A O 1
ATOM 624 N N . ILE A 1 75 ? 13.216 -9.034 -7.309 1.00 97.06 75 ILE A N 1
ATOM 625 C CA . ILE A 1 75 ? 13.516 -9.974 -8.394 1.00 97.06 75 ILE A CA 1
ATOM 626 C C . ILE A 1 75 ? 14.532 -11.013 -7.898 1.00 97.06 75 ILE A C 1
ATOM 628 O O . ILE A 1 75 ? 15.463 -10.691 -7.163 1.00 97.06 75 ILE A O 1
ATOM 632 N N . GLY A 1 76 ? 14.304 -12.281 -8.237 1.00 96.00 76 GLY A N 1
ATOM 633 C CA . GLY A 1 76 ? 15.166 -13.398 -7.841 1.00 96.00 76 GLY A CA 1
ATOM 634 C C . GLY A 1 76 ? 14.926 -13.959 -6.433 1.00 96.00 76 GLY A C 1
ATOM 635 O O . GLY A 1 76 ? 15.410 -15.041 -6.118 1.00 96.00 76 GLY A O 1
ATOM 636 N N . GLU A 1 77 ? 14.171 -13.275 -5.567 1.00 94.88 77 GLU A N 1
ATOM 637 C CA . GLU A 1 77 ? 14.044 -13.680 -4.158 1.00 94.88 77 GLU A CA 1
ATOM 638 C C . GLU A 1 77 ? 13.041 -14.829 -3.922 1.00 94.88 77 GLU A C 1
ATOM 640 O O . GLU A 1 77 ? 13.136 -15.554 -2.926 1.00 94.88 77 GLU A O 1
ATOM 645 N N . THR A 1 78 ? 12.059 -14.994 -4.811 1.00 93.75 78 THR A N 1
ATOM 646 C CA . THR A 1 78 ? 11.030 -16.043 -4.746 1.00 93.75 78 THR A CA 1
ATOM 647 C C . THR A 1 78 ? 10.777 -16.628 -6.131 1.00 93.75 78 THR A C 1
ATOM 649 O O . THR A 1 78 ? 11.099 -15.990 -7.128 1.00 93.75 78 THR A O 1
ATOM 652 N N . LYS A 1 79 ? 10.140 -17.807 -6.208 1.00 94.31 79 LYS A N 1
ATOM 653 C CA . LYS A 1 79 ? 9.767 -18.423 -7.495 1.00 94.31 79 LYS A CA 1
ATOM 654 C C . LYS A 1 79 ? 8.944 -17.469 -8.370 1.00 94.31 79 LYS A C 1
ATOM 656 O O . LYS A 1 79 ? 9.276 -17.291 -9.535 1.00 94.31 79 LYS A O 1
ATOM 661 N N . ASP A 1 80 ? 7.944 -16.800 -7.793 1.00 94.19 80 ASP A N 1
ATOM 662 C CA . ASP A 1 80 ? 7.088 -15.833 -8.501 1.00 94.19 80 ASP A CA 1
ATOM 663 C C . ASP A 1 80 ? 7.862 -14.609 -9.023 1.00 94.19 80 ASP A C 1
ATOM 665 O O . ASP A 1 80 ? 7.429 -13.987 -9.986 1.00 94.19 80 ASP A O 1
ATOM 669 N N . THR A 1 81 ? 8.984 -14.242 -8.391 1.00 96.44 81 THR A N 1
ATOM 670 C CA . THR A 1 81 ? 9.795 -13.072 -8.768 1.00 96.44 81 THR A CA 1
ATOM 671 C C . THR A 1 81 ? 11.043 -13.429 -9.580 1.00 96.44 81 THR A C 1
ATOM 673 O O . THR A 1 81 ? 11.896 -12.569 -9.795 1.00 96.44 81 THR A O 1
ATOM 676 N N . LEU A 1 82 ? 11.174 -14.674 -10.054 1.00 97.12 82 LEU A N 1
ATOM 677 C CA . LEU A 1 82 ? 12.150 -15.013 -11.095 1.00 97.12 82 LEU A CA 1
ATOM 678 C C . LEU A 1 82 ? 11.733 -14.346 -12.408 1.00 97.12 82 LEU A C 1
ATOM 680 O O . LEU A 1 82 ? 10.553 -14.364 -12.750 1.00 97.12 82 LEU A O 1
ATOM 684 N N . TRP A 1 83 ? 12.691 -13.797 -13.159 1.00 96.19 83 TRP A N 1
ATOM 685 C CA . TRP A 1 83 ? 12.397 -13.036 -14.380 1.00 96.19 83 TRP A CA 1
ATOM 686 C C . TRP A 1 83 ? 11.543 -13.828 -15.381 1.00 96.19 83 TRP A C 1
ATOM 688 O O . TRP A 1 83 ? 10.524 -13.331 -15.853 1.00 96.19 83 TRP A O 1
ATOM 698 N N . GLU A 1 84 ? 11.891 -15.095 -15.618 1.00 97.12 84 GLU A N 1
ATOM 699 C CA . GLU A 1 84 ? 11.124 -16.021 -16.464 1.00 97.12 84 GLU A CA 1
ATOM 700 C C . GLU A 1 84 ? 9.656 -16.162 -16.028 1.00 97.12 84 GLU A C 1
ATOM 702 O O . GLU A 1 84 ? 8.754 -16.199 -16.864 1.00 97.12 84 GLU A O 1
ATOM 707 N N . ASN A 1 85 ? 9.395 -16.177 -14.718 1.00 97.38 85 ASN A N 1
ATOM 708 C CA . ASN A 1 85 ? 8.054 -16.324 -14.167 1.00 97.38 85 ASN A CA 1
ATOM 709 C C . ASN A 1 85 ? 7.286 -15.006 -14.178 1.00 97.38 85 ASN A C 1
ATOM 711 O O . ASN A 1 85 ? 6.069 -15.040 -14.343 1.00 97.38 85 ASN A O 1
ATOM 715 N N . ILE A 1 86 ? 7.966 -13.865 -14.044 1.00 97.69 86 ILE A N 1
ATOM 716 C CA . ILE A 1 86 ? 7.345 -12.550 -14.229 1.00 97.69 86 ILE A CA 1
ATOM 717 C C . ILE A 1 86 ? 6.879 -12.429 -15.684 1.00 97.69 86 ILE A C 1
ATOM 719 O O . ILE A 1 86 ? 5.695 -12.204 -15.916 1.00 97.69 86 ILE A O 1
ATOM 723 N N . VAL A 1 87 ? 7.765 -12.678 -16.654 1.00 96.88 87 VAL A N 1
ATOM 724 C CA . VAL A 1 87 ? 7.437 -12.633 -18.092 1.00 96.88 87 VAL A CA 1
ATOM 725 C C . VAL A 1 87 ? 6.284 -13.580 -18.431 1.00 96.88 87 VAL A C 1
ATOM 727 O O . VAL A 1 87 ? 5.363 -13.203 -19.147 1.00 96.88 87 VAL A O 1
ATOM 730 N N . LYS A 1 88 ? 6.311 -14.806 -17.899 1.00 97.19 88 LYS A N 1
ATOM 731 C CA . LYS A 1 88 ? 5.308 -15.830 -18.211 1.00 97.19 88 LYS A CA 1
ATOM 732 C C . LYS A 1 88 ? 3.950 -15.590 -17.550 1.00 97.19 88 LYS A C 1
ATOM 734 O O . LYS A 1 88 ? 2.939 -15.969 -18.128 1.00 97.19 88 LYS A O 1
ATOM 739 N N . ASN A 1 89 ? 3.915 -15.046 -16.330 1.00 97.31 89 ASN A N 1
ATOM 740 C CA . ASN A 1 89 ? 2.712 -15.080 -15.486 1.00 97.31 89 ASN A CA 1
ATOM 741 C C . ASN A 1 89 ? 2.136 -13.700 -15.142 1.00 97.31 89 ASN A C 1
ATOM 743 O O . ASN A 1 89 ? 1.177 -13.637 -14.366 1.00 97.31 89 ASN A O 1
ATOM 747 N N . THR A 1 90 ? 2.696 -12.612 -15.674 1.00 97.75 90 THR A N 1
ATOM 748 C CA . THR A 1 90 ? 2.202 -11.247 -15.438 1.00 97.75 90 THR A CA 1
ATOM 749 C C . THR A 1 90 ? 1.781 -10.557 -16.726 1.00 97.75 90 THR A C 1
ATOM 751 O O . THR A 1 90 ? 2.214 -10.918 -17.817 1.00 97.75 90 THR A O 1
ATOM 754 N N . ILE A 1 91 ? 0.907 -9.569 -16.583 1.00 97.00 91 ILE A N 1
ATOM 755 C CA . ILE A 1 91 ? 0.391 -8.749 -17.668 1.00 97.00 91 ILE A CA 1
ATOM 756 C C . ILE A 1 91 ? 0.348 -7.284 -17.232 1.00 97.00 91 ILE A C 1
ATOM 758 O O . ILE A 1 91 ? 0.084 -6.967 -16.064 1.00 97.00 91 ILE A O 1
ATOM 762 N N . GLY A 1 92 ? 0.652 -6.410 -18.189 1.00 93.94 92 GLY A N 1
ATOM 763 C CA . GLY A 1 92 ? 0.606 -4.970 -18.009 1.00 93.94 92 GLY A CA 1
ATOM 764 C C . GLY A 1 92 ? -0.823 -4.397 -17.967 1.00 93.94 92 GLY A C 1
ATOM 765 O O . GLY A 1 92 ? -1.800 -5.144 -18.070 1.00 93.94 92 GLY A O 1
ATOM 766 N N . PRO A 1 93 ? -0.954 -3.066 -17.835 1.00 96.88 93 PRO A N 1
ATOM 767 C CA . PRO A 1 93 ? 0.151 -2.110 -17.754 1.00 96.88 93 PRO A CA 1
ATOM 768 C C . PRO A 1 93 ? 1.014 -2.320 -16.500 1.00 96.88 93 PRO A C 1
ATOM 770 O O . PRO A 1 93 ? 0.521 -2.707 -15.440 1.00 96.88 93 PRO A O 1
ATOM 773 N N . PHE A 1 94 ? 2.319 -2.102 -16.643 1.00 98.12 94 PHE A N 1
ATOM 774 C CA . PHE A 1 94 ? 3.296 -2.174 -15.563 1.00 98.12 94 PHE A CA 1
ATOM 775 C C . PHE A 1 94 ? 3.538 -0.768 -15.018 1.00 98.12 94 PHE A C 1
ATOM 777 O O . PHE A 1 94 ? 4.154 0.070 -15.680 1.00 98.12 94 PHE A O 1
ATOM 784 N N . GLU A 1 95 ? 3.055 -0.508 -13.807 1.00 98.38 95 GLU A N 1
ATOM 785 C CA . GLU A 1 95 ? 3.265 0.761 -13.115 1.00 98.38 95 GLU A CA 1
ATOM 786 C C . GLU A 1 95 ? 4.589 0.693 -12.350 1.00 98.38 95 GLU A C 1
ATOM 788 O O . GLU A 1 95 ? 4.721 -0.013 -11.349 1.00 98.38 95 GLU A O 1
ATOM 793 N N . LEU A 1 96 ? 5.587 1.418 -12.838 1.00 98.00 96 LEU A N 1
ATOM 794 C CA . LEU A 1 96 ? 6.896 1.552 -12.224 1.00 98.00 96 LEU A CA 1
ATOM 795 C C . LEU A 1 96 ? 6.878 2.762 -11.288 1.00 98.00 96 LEU A C 1
ATOM 797 O O . LEU A 1 96 ? 6.793 3.895 -11.755 1.00 98.00 96 LEU A O 1
ATOM 801 N N . THR A 1 97 ? 6.968 2.537 -9.978 1.00 97.81 97 THR A N 1
ATOM 802 C CA . THR A 1 97 ? 6.910 3.604 -8.965 1.00 97.81 97 THR A CA 1
ATOM 803 C C . THR A 1 97 ? 8.243 3.758 -8.250 1.00 97.81 97 THR A C 1
ATOM 805 O O . THR A 1 97 ? 8.857 2.759 -7.863 1.00 97.81 97 THR A O 1
ATOM 808 N N . LEU A 1 98 ? 8.719 5.000 -8.121 1.00 96.38 98 LEU A N 1
ATOM 809 C CA . LEU A 1 98 ? 9.985 5.288 -7.460 1.00 96.38 98 LEU A CA 1
ATOM 810 C C . LEU A 1 98 ? 9.898 4.850 -6.003 1.00 96.38 98 LEU A C 1
ATOM 812 O O . LEU A 1 98 ? 8.945 5.172 -5.289 1.00 96.38 98 LEU A O 1
ATOM 816 N N . LYS A 1 99 ? 10.888 4.072 -5.570 1.00 94.50 99 LYS A N 1
ATOM 817 C CA . LYS A 1 99 ? 10.881 3.531 -4.228 1.00 94.50 99 LYS A CA 1
ATOM 818 C C . LYS A 1 99 ? 11.550 4.503 -3.259 1.00 94.50 99 LYS A C 1
ATOM 820 O O . LYS A 1 99 ? 12.750 4.394 -3.000 1.00 94.50 99 LYS A O 1
ATOM 825 N N . GLU A 1 100 ? 10.736 5.349 -2.640 1.00 92.88 100 GLU A N 1
ATOM 826 C CA . GLU A 1 100 ? 11.190 6.244 -1.577 1.00 92.88 100 GLU A CA 1
ATOM 827 C C . GLU A 1 100 ? 11.852 5.468 -0.415 1.00 92.88 100 GLU A C 1
ATOM 829 O O . GLU A 1 100 ? 11.637 4.259 -0.186 1.00 92.88 100 GLU A O 1
ATOM 834 N N . ASN A 1 101 ? 12.745 6.155 0.292 1.00 87.75 101 ASN A N 1
ATOM 835 C CA . ASN A 1 101 ? 13.566 5.602 1.367 1.00 87.75 101 ASN A CA 1
ATOM 836 C C . ASN A 1 101 ? 13.202 6.209 2.720 1.00 87.75 101 ASN A C 1
ATOM 838 O O . ASN A 1 101 ? 14.081 6.666 3.434 1.00 87.75 101 ASN A O 1
ATOM 842 N N . GLY A 1 102 ? 11.916 6.188 3.048 1.00 89.69 102 GLY A N 1
ATOM 843 C CA . GLY A 1 102 ? 11.415 6.668 4.326 1.00 89.69 102 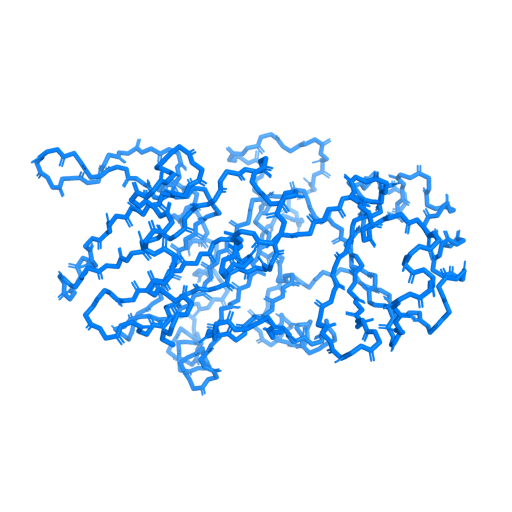GLY A CA 1
ATOM 844 C C . GLY A 1 102 ? 10.832 5.552 5.187 1.00 89.69 102 GLY A C 1
ATOM 845 O O . GLY A 1 102 ? 11.173 4.368 5.068 1.00 89.69 102 GLY A O 1
ATOM 846 N N . CYS A 1 103 ? 9.899 5.951 6.042 1.00 89.50 103 CYS A N 1
ATOM 847 C CA . CYS A 1 103 ? 9.179 5.084 6.956 1.00 89.50 103 CYS A CA 1
ATOM 848 C C . CYS A 1 103 ? 7.704 4.966 6.571 1.00 89.50 103 CYS A C 1
ATOM 850 O O . CYS A 1 103 ? 6.989 5.958 6.485 1.00 89.50 103 CYS A O 1
ATOM 852 N N . THR A 1 104 ? 7.225 3.736 6.375 1.00 92.31 104 THR A N 1
ATOM 853 C CA . THR A 1 104 ? 5.837 3.508 5.957 1.00 92.31 104 THR A CA 1
ATOM 854 C C . THR A 1 104 ? 4.845 3.890 7.065 1.00 92.31 104 THR A C 1
ATOM 856 O O . THR A 1 104 ? 4.886 3.308 8.157 1.00 92.31 104 THR A O 1
ATOM 859 N N . ILE A 1 105 ? 3.914 4.789 6.742 1.00 94.62 105 ILE A N 1
ATOM 860 C CA . ILE A 1 105 ? 2.778 5.200 7.573 1.00 94.62 105 ILE A CA 1
ATOM 861 C C . ILE A 1 105 ? 1.481 4.744 6.900 1.00 94.62 105 ILE A C 1
ATOM 863 O O . ILE A 1 105 ? 1.291 4.952 5.703 1.00 94.62 105 ILE A O 1
ATOM 867 N N . PHE A 1 106 ? 0.578 4.142 7.666 1.00 96.19 106 PHE A N 1
ATOM 868 C CA . PHE A 1 106 ? -0.785 3.868 7.225 1.00 96.19 106 PHE A CA 1
ATOM 869 C C . PHE A 1 106 ? -1.741 4.856 7.878 1.00 96.19 106 PHE A C 1
ATOM 871 O O . PHE A 1 106 ? -1.634 5.119 9.077 1.00 96.19 106 PHE A O 1
ATOM 878 N N . VAL A 1 107 ? -2.674 5.373 7.086 1.00 97.25 107 VAL A N 1
ATOM 879 C CA . VAL A 1 107 ? -3.729 6.282 7.528 1.00 97.25 107 VAL A CA 1
ATOM 880 C C . VAL A 1 107 ? -5.065 5.708 7.082 1.00 97.25 107 VAL A C 1
ATOM 882 O O . VAL A 1 107 ? -5.307 5.530 5.891 1.00 97.25 107 VAL A O 1
ATOM 885 N N . SER A 1 108 ? -5.921 5.408 8.048 1.00 97.25 108 SER A N 1
ATOM 886 C CA . SER A 1 108 ? -7.304 4.981 7.836 1.00 97.25 108 SER A CA 1
ATOM 887 C C . SER A 1 108 ? -8.220 5.735 8.806 1.00 97.25 108 SER A C 1
ATOM 889 O O . SER A 1 108 ? -7.785 6.694 9.448 1.00 97.25 108 SER A O 1
ATOM 891 N N . VAL A 1 109 ? -9.477 5.320 8.933 1.00 94.88 109 VAL A N 1
ATOM 892 C CA . VAL A 1 109 ? -10.423 5.847 9.920 1.00 94.88 109 VAL A CA 1
ATOM 893 C C . VAL A 1 109 ? -11.009 4.720 10.759 1.00 94.88 109 VAL A C 1
ATOM 895 O O . VAL A 1 109 ? -11.378 3.669 10.240 1.00 94.88 109 VAL A O 1
ATOM 898 N N . TYR A 1 110 ? -11.135 4.973 12.059 1.00 91.81 110 TYR A N 1
ATOM 899 C CA . TYR A 1 110 ? -11.849 4.126 13.004 1.00 91.81 110 TYR A CA 1
ATOM 900 C C . TYR A 1 110 ? -12.605 4.999 14.007 1.00 91.81 110 TYR A C 1
ATOM 902 O O . TYR A 1 110 ? -12.033 5.955 14.518 1.00 91.81 110 TYR A O 1
ATOM 910 N N . GLU A 1 111 ? -13.876 4.681 14.284 1.00 86.88 111 GLU A N 1
ATOM 911 C CA . GLU A 1 111 ? -14.706 5.417 15.264 1.00 86.88 111 GLU A CA 1
ATOM 912 C C . GLU A 1 111 ? -14.678 6.944 15.049 1.00 86.88 111 GLU A C 1
ATOM 914 O O . GLU A 1 111 ? -14.430 7.719 15.971 1.00 86.88 111 GLU A O 1
ATOM 919 N N . ASP A 1 112 ? -14.873 7.362 13.791 1.00 85.44 112 ASP A N 1
ATOM 920 C CA . ASP A 1 112 ? -14.901 8.771 13.361 1.00 85.44 112 ASP A CA 1
ATOM 921 C C . ASP A 1 112 ? -13.599 9.562 13.573 1.00 85.44 112 ASP A C 1
ATOM 923 O O . ASP A 1 112 ? -13.582 10.783 13.431 1.00 85.44 112 ASP A O 1
ATOM 927 N N . ASP A 1 113 ? -12.482 8.878 13.828 1.00 87.00 113 ASP A N 1
ATOM 928 C CA . ASP A 1 113 ? -11.167 9.505 13.942 1.00 87.00 113 ASP A CA 1
ATOM 929 C C . ASP A 1 113 ? -10.109 8.821 13.075 1.00 87.00 113 ASP A C 1
ATOM 931 O O . ASP A 1 113 ? -10.241 7.672 12.648 1.00 87.00 113 ASP A O 1
ATOM 935 N N . LEU A 1 114 ? -9.029 9.548 12.800 1.00 91.38 114 LEU A N 1
ATOM 936 C CA . LEU A 1 114 ? -7.915 9.033 12.021 1.00 91.38 114 LEU A CA 1
ATOM 937 C C . LEU A 1 114 ? -7.173 7.945 12.797 1.00 91.38 114 LEU A C 1
ATOM 939 O O . LEU A 1 114 ? -6.688 8.152 13.909 1.00 91.38 114 LEU A O 1
ATOM 943 N N . PHE A 1 115 ? -7.009 6.798 12.152 1.00 91.94 115 PHE A N 1
ATOM 944 C CA . PHE A 1 115 ? -6.181 5.702 12.624 1.00 91.94 115 PHE A CA 1
ATOM 945 C C . PHE A 1 115 ? -4.829 5.751 11.905 1.00 91.94 115 PHE A C 1
ATOM 947 O O . PHE A 1 115 ? -4.729 5.378 10.734 1.00 91.94 115 PHE A O 1
ATOM 954 N N . ILE A 1 116 ? -3.798 6.252 12.597 1.00 91.44 116 ILE A N 1
ATOM 955 C CA . ILE A 1 116 ? -2.473 6.553 12.026 1.00 91.44 116 ILE A CA 1
ATOM 956 C C . ILE A 1 116 ? -1.404 5.693 12.687 1.00 91.44 116 ILE A C 1
ATOM 958 O O . ILE A 1 116 ? -1.212 5.732 13.903 1.00 91.44 116 ILE A O 1
ATOM 962 N N . ILE A 1 117 ? -0.710 4.888 11.885 1.00 86.56 117 ILE A N 1
ATOM 963 C CA . ILE A 1 117 ? 0.096 3.776 12.397 1.00 86.56 117 ILE A CA 1
ATOM 964 C C . ILE A 1 117 ? 1.318 3.502 11.515 1.00 86.56 117 ILE A C 1
ATOM 966 O O . ILE A 1 117 ? 1.361 3.904 10.357 1.00 86.56 117 ILE A O 1
ATOM 970 N N . SER A 1 118 ? 2.302 2.762 12.029 1.00 84.44 118 SER A N 1
ATOM 971 C CA . SER A 1 118 ? 3.476 2.333 11.253 1.00 84.44 118 SER A CA 1
ATOM 972 C C . SER A 1 118 ? 3.547 0.810 11.072 1.00 84.44 118 SER A C 1
ATOM 974 O O . SER A 1 118 ? 2.848 0.031 11.722 1.00 84.44 118 SER A O 1
ATOM 976 N N . LYS A 1 119 ? 4.414 0.373 10.154 1.00 71.75 119 LYS A N 1
ATOM 977 C CA . LYS A 1 119 ? 4.505 -0.998 9.617 1.00 71.75 119 LYS A CA 1
ATOM 978 C C . LYS A 1 119 ? 4.813 -2.129 10.606 1.00 71.75 119 LYS A C 1
ATOM 980 O O . LYS A 1 119 ? 4.412 -3.262 10.349 1.00 71.75 119 LYS A O 1
ATOM 985 N N . ASN A 1 120 ? 5.558 -1.866 11.680 1.00 57.47 120 ASN A N 1
ATOM 986 C CA . ASN A 1 120 ? 6.109 -2.896 12.577 1.00 57.47 120 ASN A CA 1
ATOM 987 C C . ASN A 1 120 ? 5.611 -2.745 14.030 1.00 57.47 120 ASN A C 1
ATOM 989 O O . ASN A 1 120 ? 6.377 -2.880 14.977 1.00 57.47 120 ASN A O 1
ATOM 993 N N . ASN A 1 121 ? 4.301 -2.564 14.179 1.00 53.19 121 ASN A N 1
ATOM 994 C CA . ASN A 1 121 ? 3.563 -2.487 15.437 1.00 53.19 121 ASN A CA 1
ATOM 995 C C . ASN A 1 121 ? 3.840 -1.334 16.388 1.00 53.19 121 ASN A C 1
ATOM 997 O O . ASN A 1 121 ? 4.911 -0.751 16.489 1.00 53.19 121 ASN A O 1
ATOM 1001 N N . PHE A 1 122 ? 2.777 -1.109 17.144 1.00 50.31 122 PHE A N 1
ATOM 1002 C CA . PHE A 1 122 ? 2.618 -0.181 18.231 1.00 50.31 122 PHE A CA 1
ATOM 1003 C C . PHE A 1 122 ? 3.508 -0.457 19.439 1.00 50.31 122 PHE A C 1
ATOM 1005 O O . PHE A 1 122 ? 3.961 -1.567 19.720 1.00 50.31 122 PHE A O 1
ATOM 1012 N N . THR A 1 123 ? 3.676 0.618 20.193 1.00 43.31 123 THR A N 1
ATOM 1013 C CA . THR A 1 123 ? 3.909 0.657 21.633 1.00 43.31 123 THR A CA 1
ATOM 1014 C C . THR A 1 123 ? 3.265 -0.485 22.383 1.00 43.31 123 THR A C 1
ATOM 1016 O O . THR A 1 123 ? 2.043 -0.611 22.407 1.00 43.31 123 THR A O 1
ATOM 1019 N N . LYS A 1 124 ? 4.104 -1.285 23.046 1.00 38.06 124 LYS A N 1
ATOM 1020 C CA . LYS A 1 124 ? 3.657 -2.138 24.142 1.00 38.06 124 LYS A CA 1
ATOM 1021 C C . LYS A 1 124 ? 2.878 -1.262 25.117 1.00 38.06 124 LYS A C 1
ATOM 1023 O O . LYS A 1 124 ? 3.328 -0.185 25.492 1.00 38.06 124 LYS A O 1
ATOM 1028 N N . ILE A 1 125 ? 1.695 -1.706 25.500 1.00 42.09 125 ILE A N 1
ATOM 1029 C CA . ILE A 1 125 ? 1.018 -1.151 26.660 1.00 42.09 125 ILE A CA 1
ATOM 1030 C C . ILE A 1 125 ? 1.627 -1.883 27.856 1.00 42.09 125 ILE A C 1
ATOM 1032 O O . ILE A 1 125 ? 1.634 -3.115 27.881 1.00 42.09 125 ILE A O 1
ATOM 1036 N N . ASN A 1 126 ? 2.212 -1.155 28.806 1.00 50.12 126 ASN A N 1
ATOM 1037 C CA . ASN A 1 126 ? 2.772 -1.798 29.991 1.00 50.12 126 ASN A CA 1
ATOM 1038 C C . ASN A 1 126 ? 1.645 -2.394 30.856 1.00 50.12 126 ASN A C 1
ATOM 1040 O O . ASN A 1 126 ? 0.463 -2.108 30.663 1.00 50.12 126 ASN A O 1
ATOM 1044 N N . GLN A 1 127 ? 2.000 -3.196 31.862 1.00 44.72 127 GLN A N 1
ATOM 1045 C CA . GLN A 1 127 ? 1.025 -3.816 32.778 1.00 44.72 127 GLN A CA 1
ATOM 1046 C C . GLN A 1 127 ? 0.088 -2.802 33.470 1.00 44.72 127 GLN A C 1
ATOM 1048 O O . GLN A 1 127 ? -0.967 -3.180 33.968 1.00 44.72 127 GLN A O 1
ATOM 1053 N N . LYS A 1 128 ? 0.446 -1.510 33.473 1.00 46.78 128 LYS A N 1
ATOM 1054 C CA . LYS A 1 128 ? -0.330 -0.403 34.045 1.00 46.78 128 LYS A CA 1
ATOM 1055 C C . LYS A 1 128 ? -1.219 0.320 33.025 1.00 46.78 128 LYS A C 1
ATOM 1057 O O . LYS A 1 128 ? -1.699 1.406 33.321 1.00 46.78 128 LYS A O 1
ATOM 1062 N N . ARG A 1 129 ? -1.435 -0.254 31.837 1.00 46.03 129 ARG A N 1
ATOM 1063 C CA . ARG A 1 129 ? -2.225 0.333 30.738 1.00 46.03 129 ARG A CA 1
ATOM 1064 C C . ARG A 1 129 ? -1.668 1.643 30.158 1.00 46.03 129 ARG A C 1
ATOM 1066 O O . ARG A 1 129 ? -2.347 2.298 29.376 1.00 46.03 129 ARG A O 1
ATOM 1073 N N . ASN A 1 130 ? -0.416 1.990 30.456 1.00 40.66 130 ASN A N 1
ATOM 1074 C CA . ASN A 1 130 ? 0.243 3.137 29.836 1.00 40.66 130 ASN A CA 1
ATOM 1075 C C . ASN A 1 130 ? 0.907 2.718 28.524 1.00 40.66 130 ASN A C 1
ATOM 1077 O O . ASN A 1 130 ? 1.510 1.646 28.440 1.00 40.66 130 ASN A O 1
ATOM 1081 N N . LEU A 1 131 ? 0.856 3.597 27.523 1.00 45.34 131 LEU A N 1
ATOM 1082 C CA . LEU A 1 131 ? 1.666 3.472 26.312 1.00 45.34 131 LEU A CA 1
ATOM 1083 C C . LEU A 1 131 ? 3.150 3.470 26.721 1.00 45.34 131 LEU A C 1
ATOM 1085 O O . LEU A 1 131 ? 3.640 4.464 27.257 1.00 45.34 131 LEU A O 1
ATOM 1089 N N . GLU A 1 132 ? 3.885 2.377 26.497 1.00 44.09 132 GLU A N 1
ATOM 1090 C CA . GLU A 1 132 ? 5.3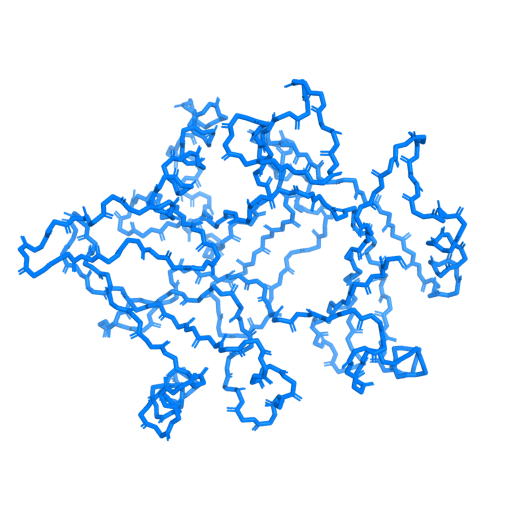47 2.425 26.590 1.00 44.09 132 GLU A CA 1
ATOM 1091 C C . GLU A 1 132 ? 5.835 3.375 25.506 1.00 44.09 132 GLU A C 1
ATOM 1093 O O . GLU A 1 132 ? 5.539 3.152 24.344 1.00 44.09 132 GLU A O 1
ATOM 1098 N N . ASN A 1 133 ? 6.588 4.420 25.839 1.00 45.28 133 ASN A N 1
ATOM 1099 C CA . ASN A 1 133 ? 7.190 5.302 24.839 1.00 45.28 133 ASN A CA 1
ATOM 1100 C C . ASN A 1 133 ? 8.278 4.551 24.045 1.00 45.28 133 ASN A C 1
ATOM 1102 O O . ASN A 1 133 ? 9.465 4.682 24.329 1.00 45.28 133 ASN A O 1
ATOM 1106 N N . ASN A 1 134 ? 7.891 3.763 23.041 1.00 48.94 134 ASN A N 1
ATOM 1107 C CA . ASN A 1 134 ? 8.821 3.148 22.095 1.00 48.94 134 ASN A CA 1
ATOM 1108 C C . ASN A 1 134 ? 8.909 3.965 20.794 1.00 48.94 134 ASN A C 1
ATOM 1110 O O . ASN A 1 134 ? 8.039 4.788 20.494 1.00 48.94 134 ASN A O 1
ATOM 1114 N N . ASN A 1 135 ? 9.958 3.729 20.002 1.00 43.88 135 ASN A N 1
ATOM 1115 C CA . ASN A 1 135 ? 10.201 4.460 18.753 1.00 43.88 135 ASN A CA 1
ATOM 1116 C C . ASN A 1 135 ? 9.045 4.348 17.736 1.00 43.88 135 ASN A C 1
ATOM 1118 O O . ASN A 1 135 ? 8.859 5.248 16.923 1.00 43.88 135 ASN A O 1
ATOM 1122 N N . TYR A 1 136 ? 8.198 3.322 17.832 1.00 50.72 136 TYR A N 1
ATOM 1123 C CA . TYR A 1 136 ? 7.068 3.121 16.926 1.00 50.72 136 TYR A CA 1
ATOM 1124 C C . TYR A 1 136 ? 5.851 4.007 17.244 1.00 50.72 136 TYR A C 1
ATOM 1126 O O . TYR A 1 136 ? 5.206 4.479 16.307 1.00 50.72 136 TYR A O 1
ATOM 1134 N N . SER A 1 137 ? 5.571 4.332 18.522 1.00 62.81 137 SER A N 1
ATOM 1135 C CA . SER A 1 137 ? 4.636 5.447 18.820 1.00 62.81 137 SER A CA 1
ATOM 1136 C C . SER A 1 137 ? 5.168 6.774 18.330 1.00 62.81 137 SER A C 1
ATOM 1138 O O . SER A 1 137 ? 4.379 7.614 17.911 1.00 62.81 137 SER A O 1
ATOM 1140 N N . LYS A 1 138 ? 6.488 6.983 18.395 1.00 73.31 138 LYS A N 1
ATOM 1141 C CA . LYS A 1 138 ? 7.087 8.231 17.925 1.00 73.31 138 LYS A CA 1
ATOM 1142 C C . LYS A 1 138 ? 6.884 8.378 16.422 1.00 73.31 138 LYS A C 1
ATOM 1144 O O . LYS A 1 138 ? 6.475 9.446 15.997 1.00 73.31 138 LYS A O 1
ATOM 1149 N N . LEU A 1 139 ? 7.063 7.302 15.652 1.00 80.81 139 LEU A N 1
ATOM 1150 C CA . LEU A 1 139 ? 6.841 7.318 14.207 1.00 80.81 139 LEU A CA 1
ATOM 1151 C C . LEU A 1 139 ? 5.365 7.540 13.838 1.00 80.81 139 LEU A C 1
ATOM 1153 O O . LEU A 1 139 ? 5.077 8.336 12.952 1.00 80.81 139 LEU A O 1
ATOM 1157 N N . GLY A 1 140 ? 4.423 6.898 14.539 1.00 81.56 140 GLY A N 1
ATOM 1158 C CA . GLY A 1 140 ? 2.988 7.160 14.347 1.00 81.56 140 GLY A CA 1
ATOM 1159 C C . GLY A 1 140 ? 2.613 8.616 14.654 1.00 81.56 140 GLY A C 1
ATOM 1160 O O . GLY A 1 140 ? 1.994 9.278 13.827 1.00 81.56 140 GLY A O 1
ATOM 1161 N N . LYS A 1 141 ? 3.080 9.150 15.792 1.00 84.19 141 LYS A N 1
ATOM 1162 C CA . LYS A 1 141 ? 2.898 10.562 16.180 1.00 84.19 141 LYS A CA 1
ATOM 1163 C C . LYS A 1 141 ? 3.569 11.528 15.205 1.00 84.19 141 LYS A C 1
ATOM 1165 O O . LYS A 1 141 ? 3.053 12.614 14.964 1.00 84.19 141 LYS A O 1
ATOM 1170 N N . LEU A 1 142 ? 4.722 11.157 14.652 1.00 88.94 142 LEU A N 1
ATOM 1171 C CA . LEU A 1 142 ? 5.413 11.957 13.647 1.00 88.94 142 LEU A CA 1
ATOM 1172 C C . LEU A 1 142 ? 4.629 11.974 12.332 1.00 88.94 142 LEU A C 1
ATOM 1174 O O . LEU A 1 142 ? 4.425 13.046 11.768 1.00 88.94 142 LEU A O 1
ATOM 1178 N N . GLY A 1 143 ? 4.129 10.816 11.897 1.00 91.38 143 GLY A N 1
ATOM 1179 C CA . GLY A 1 143 ? 3.216 10.704 10.763 1.00 91.38 143 GLY A CA 1
ATOM 1180 C C . GLY A 1 143 ? 1.965 11.561 10.953 1.00 91.38 143 GLY A C 1
ATOM 1181 O O . GLY A 1 143 ? 1.606 12.311 10.055 1.00 91.38 143 GLY A O 1
ATOM 1182 N N . GLU A 1 144 ? 1.357 11.537 12.141 1.00 91.19 144 GLU A N 1
ATOM 1183 C CA . GLU A 1 144 ? 0.223 12.402 12.488 1.00 91.19 144 GLU A CA 1
ATOM 1184 C C . GLU A 1 144 ? 0.589 13.892 12.458 1.00 91.19 144 GLU A C 1
ATOM 1186 O O . GLU A 1 144 ? -0.133 14.697 11.870 1.00 91.19 144 GLU A O 1
ATOM 1191 N N . LYS A 1 145 ? 1.735 14.270 13.038 1.00 93.00 145 LYS A N 1
ATOM 1192 C CA . LYS A 1 145 ? 2.238 15.649 13.010 1.00 93.00 145 LYS A CA 1
ATOM 1193 C C . LYS A 1 145 ? 2.405 16.149 11.577 1.00 93.00 145 LYS A C 1
ATOM 1195 O O . LYS A 1 145 ? 2.021 17.280 11.291 1.00 93.00 145 LYS A O 1
ATOM 1200 N N . TRP A 1 146 ? 2.976 15.335 10.691 1.00 95.19 146 TRP A N 1
ATOM 1201 C CA . TRP A 1 146 ? 3.108 15.677 9.278 1.00 95.19 146 TRP A CA 1
ATOM 1202 C C . TRP A 1 146 ? 1.756 15.740 8.584 1.00 95.19 146 TRP A C 1
ATOM 1204 O O . TRP A 1 146 ? 1.473 16.741 7.937 1.00 95.19 146 TRP A O 1
ATOM 1214 N N . LEU A 1 147 ? 0.900 14.737 8.780 1.00 96.06 147 LEU A N 1
ATOM 1215 C CA . LEU A 1 147 ? -0.428 14.674 8.178 1.00 96.06 147 LEU A CA 1
ATOM 1216 C C . LEU A 1 147 ? -1.246 15.925 8.510 1.00 96.06 147 LEU A C 1
ATOM 1218 O O . LEU A 1 147 ? -1.818 16.540 7.612 1.00 96.06 147 LEU A O 1
ATOM 1222 N N . ASN A 1 148 ? -1.228 16.355 9.774 1.00 94.75 148 ASN A N 1
ATOM 1223 C CA . ASN A 1 148 ? -1.938 17.546 10.229 1.00 94.75 148 ASN A CA 1
ATOM 1224 C C . ASN A 1 148 ? -1.511 18.821 9.485 1.00 94.75 148 ASN A C 1
ATOM 1226 O O . ASN A 1 148 ? -2.356 19.686 9.287 1.00 94.75 148 ASN A O 1
ATOM 1230 N N . LYS A 1 149 ? -0.263 18.937 9.003 1.00 95.19 149 LYS A N 1
ATOM 1231 C CA . LYS A 1 149 ? 0.157 20.086 8.176 1.00 95.19 149 LYS A CA 1
ATOM 1232 C C . LYS A 1 149 ? -0.623 20.170 6.859 1.00 95.19 149 LYS A C 1
ATOM 1234 O O . LYS A 1 149 ? -0.902 21.268 6.393 1.00 95.19 149 LYS A O 1
ATOM 1239 N N . TYR A 1 150 ? -0.976 19.024 6.276 1.00 95.50 150 TYR A N 1
ATOM 1240 C CA . TYR A 1 150 ? -1.670 18.937 4.988 1.00 95.50 150 TYR A CA 1
ATOM 1241 C C . TYR A 1 150 ? -3.190 19.062 5.133 1.00 95.50 150 TYR A C 1
ATOM 1243 O O . TYR A 1 150 ? -3.850 19.680 4.299 1.00 95.50 150 TYR A O 1
ATOM 1251 N N . ILE A 1 151 ? -3.760 18.493 6.201 1.00 95.06 151 ILE A N 1
ATOM 1252 C CA . ILE A 1 151 ? -5.217 18.337 6.331 1.00 95.06 151 ILE A CA 1
ATOM 1253 C C . ILE A 1 151 ? -5.872 19.267 7.356 1.00 95.06 151 ILE A C 1
ATOM 1255 O O . ILE A 1 151 ? -7.064 19.111 7.597 1.00 95.06 151 ILE A O 1
ATOM 1259 N N . ILE A 1 152 ? -5.159 20.220 7.968 1.00 92.19 152 ILE A N 1
ATOM 1260 C CA . ILE A 1 152 ? -5.708 21.045 9.066 1.00 92.19 152 ILE A CA 1
ATOM 1261 C C . ILE A 1 152 ? -7.061 21.695 8.731 1.00 92.19 152 ILE A C 1
ATOM 1263 O O . ILE A 1 152 ? -7.980 21.641 9.540 1.00 92.19 152 ILE A O 1
ATOM 1267 N N . ASN A 1 153 ? -7.224 22.195 7.503 1.00 94.25 153 ASN A N 1
ATOM 1268 C CA . ASN A 1 153 ? -8.461 22.830 7.031 1.00 94.25 153 ASN A CA 1
ATOM 1269 C C . ASN A 1 153 ? -9.406 21.869 6.283 1.00 94.25 153 ASN A C 1
ATOM 1271 O O . ASN A 1 153 ? -10.446 22.289 5.790 1.00 94.25 153 ASN A O 1
ATOM 1275 N N . LYS A 1 154 ? -9.032 20.591 6.146 1.00 95.38 154 LYS A N 1
ATOM 1276 C CA . LYS A 1 154 ? -9.768 19.565 5.385 1.00 95.38 154 LYS A CA 1
ATOM 1277 C C . LYS A 1 154 ? -9.979 18.274 6.186 1.00 95.38 154 LYS A C 1
ATOM 1279 O O . LYS A 1 154 ? -10.317 17.248 5.602 1.00 95.38 154 LYS A O 1
ATOM 1284 N N . ARG A 1 155 ? -9.765 18.286 7.508 1.00 94.12 155 ARG A N 1
ATOM 1285 C CA . ARG A 1 155 ? -9.714 17.064 8.330 1.00 94.12 155 ARG A CA 1
ATOM 1286 C C . ARG A 1 155 ? -11.013 16.268 8.252 1.00 94.12 155 ARG A C 1
ATOM 1288 O O . ARG A 1 155 ? -10.965 15.072 7.991 1.00 94.12 155 ARG A O 1
ATOM 1295 N N . GLU A 1 156 ? -12.156 16.922 8.433 1.00 95.88 156 GLU A N 1
ATOM 1296 C CA . GLU A 1 156 ? -13.468 16.264 8.379 1.00 95.88 156 GLU A CA 1
ATOM 1297 C C . GLU A 1 156 ? -13.759 15.687 6.989 1.00 95.88 156 GLU A C 1
ATOM 1299 O O . GLU A 1 156 ? -14.167 14.534 6.871 1.00 95.88 156 GLU A O 1
ATOM 1304 N N . GLN A 1 157 ? -13.467 16.449 5.927 1.00 97.38 157 GLN A N 1
ATOM 1305 C CA . GLN A 1 157 ? -13.597 15.980 4.545 1.00 97.38 157 GLN A CA 1
ATOM 1306 C C . GLN A 1 157 ? -12.695 14.767 4.278 1.00 97.38 157 GLN A C 1
ATOM 1308 O O . GLN A 1 157 ? -13.122 13.814 3.635 1.00 97.38 157 GLN A O 1
ATOM 1313 N N . PHE A 1 158 ? -11.459 14.789 4.775 1.00 97.69 158 PHE A N 1
ATOM 1314 C CA . PHE A 1 158 ? -10.503 13.695 4.626 1.00 97.69 158 PHE A CA 1
ATOM 1315 C C . PHE A 1 158 ? -10.951 12.434 5.374 1.00 97.69 158 PHE A C 1
ATOM 1317 O O . PHE A 1 158 ? -10.933 11.346 4.803 1.00 97.69 158 PHE A O 1
ATOM 1324 N N . ILE A 1 159 ? -11.427 12.576 6.616 1.00 96.31 159 ILE A N 1
ATOM 1325 C CA . ILE A 1 159 ? -12.015 11.474 7.390 1.00 96.31 159 ILE A CA 1
ATOM 1326 C C . ILE A 1 159 ? -13.205 10.883 6.628 1.00 96.31 159 ILE A C 1
ATOM 1328 O O . ILE A 1 159 ? -13.258 9.673 6.410 1.00 96.31 159 ILE A O 1
ATOM 1332 N N . LYS A 1 160 ? -14.130 11.730 6.165 1.00 97.94 160 LYS A N 1
ATOM 1333 C CA . LYS A 1 160 ? -15.301 11.305 5.394 1.00 97.94 160 LYS A CA 1
ATOM 1334 C C . LYS A 1 160 ? -14.901 10.548 4.124 1.00 97.94 160 LYS A C 1
ATOM 1336 O O . LYS A 1 160 ? -15.395 9.445 3.908 1.00 97.94 160 LYS A O 1
ATOM 1341 N N . PHE A 1 161 ? -13.951 11.078 3.352 1.00 98.25 161 PHE A N 1
ATOM 1342 C CA . PHE A 1 161 ? -13.417 10.436 2.148 1.00 98.25 161 PHE A CA 1
ATOM 1343 C C . PHE A 1 161 ? -12.884 9.024 2.430 1.00 98.25 161 PHE A C 1
ATOM 1345 O O . PHE A 1 161 ? -13.235 8.078 1.722 1.00 98.25 161 PHE A O 1
ATOM 1352 N N . ILE A 1 162 ? -12.082 8.860 3.486 1.00 98.44 162 ILE A N 1
ATOM 1353 C CA . ILE A 1 162 ? -11.532 7.555 3.871 1.00 98.44 162 ILE A CA 1
ATOM 1354 C C . ILE A 1 162 ? -12.644 6.580 4.271 1.00 98.44 162 ILE A C 1
ATOM 1356 O O . ILE A 1 162 ? -12.636 5.433 3.817 1.00 98.44 162 ILE A O 1
ATOM 1360 N N . LYS A 1 163 ? -13.605 7.026 5.095 1.00 97.00 163 LYS A N 1
ATOM 1361 C CA . LYS A 1 163 ? -14.725 6.190 5.558 1.00 97.00 163 LYS A CA 1
ATOM 1362 C C . LYS A 1 163 ? -15.601 5.722 4.404 1.00 97.00 163 LYS A C 1
ATOM 1364 O O . LYS A 1 163 ? -15.867 4.530 4.298 1.00 97.00 163 LYS A O 1
ATOM 1369 N N . GLU A 1 164 ? -16.029 6.640 3.540 1.00 97.56 164 GLU A N 1
ATOM 1370 C CA . GLU A 1 164 ? -16.944 6.344 2.429 1.00 97.56 164 GLU A CA 1
ATOM 1371 C C . GLU A 1 164 ? -16.335 5.373 1.415 1.00 97.56 164 GLU A C 1
ATOM 1373 O O . GLU A 1 164 ? -17.046 4.554 0.839 1.00 97.56 164 GLU A O 1
ATOM 1378 N N . ASN A 1 165 ? -15.014 5.422 1.228 1.00 98.19 165 ASN A N 1
ATOM 1379 C CA . ASN A 1 165 ? -14.306 4.512 0.330 1.00 98.19 165 ASN A CA 1
ATOM 1380 C C . ASN A 1 165 ? -13.838 3.219 1.021 1.00 98.19 165 ASN A C 1
ATOM 1382 O O . ASN A 1 165 ? -13.420 2.291 0.331 1.00 98.19 165 ASN A O 1
ATOM 1386 N N . ASN A 1 166 ? -13.894 3.145 2.356 1.00 98.06 166 ASN A N 1
ATOM 1387 C CA . ASN A 1 166 ? -13.352 2.050 3.164 1.00 98.06 166 ASN A CA 1
ATOM 1388 C C . ASN A 1 166 ? -11.906 1.680 2.765 1.00 98.06 166 ASN A C 1
ATOM 1390 O O . ASN A 1 166 ? -11.608 0.550 2.364 1.00 98.06 166 ASN A O 1
ATOM 1394 N N . ILE A 1 167 ? -11.008 2.665 2.833 1.00 98.75 167 ILE A N 1
ATOM 1395 C CA . ILE A 1 167 ? -9.624 2.567 2.345 1.00 98.75 167 ILE A CA 1
ATOM 1396 C C . ILE A 1 167 ? -8.583 2.831 3.435 1.00 98.75 167 ILE A C 1
ATOM 1398 O O . ILE A 1 167 ? -8.855 3.449 4.456 1.00 98.75 167 ILE A O 1
ATOM 1402 N N . THR A 1 168 ? -7.354 2.406 3.166 1.00 98.75 168 THR A N 1
ATOM 1403 C CA . THR A 1 168 ? -6.133 2.822 3.855 1.00 98.75 168 THR A CA 1
ATOM 1404 C C . THR A 1 168 ? -5.243 3.568 2.870 1.00 98.75 168 THR A C 1
ATOM 1406 O O . THR A 1 168 ? -4.862 3.008 1.839 1.00 98.75 168 THR A O 1
ATOM 1409 N N . LEU A 1 169 ? -4.860 4.799 3.199 1.00 98.75 169 LEU A N 1
ATOM 1410 C CA . LEU A 1 169 ? -3.792 5.512 2.506 1.00 98.75 169 LEU A CA 1
ATOM 1411 C C . LEU A 1 169 ? -2.441 5.057 3.062 1.00 98.75 169 LEU A C 1
ATOM 1413 O O . LEU A 1 169 ? -2.262 4.911 4.274 1.00 98.75 169 LEU A O 1
ATOM 1417 N N . ILE A 1 170 ? -1.487 4.830 2.167 1.00 98.25 170 ILE A N 1
ATOM 1418 C CA . ILE A 1 170 ? -0.143 4.361 2.485 1.00 98.25 170 ILE A CA 1
ATOM 1419 C C . ILE A 1 170 ? 0.842 5.434 2.069 1.00 98.25 170 ILE A C 1
ATOM 1421 O O . ILE A 1 170 ? 0.967 5.754 0.886 1.00 98.25 170 ILE A O 1
ATOM 1425 N N . PHE A 1 171 ? 1.566 5.946 3.051 1.00 97.81 171 PHE A N 1
ATOM 1426 C CA . PHE A 1 171 ? 2.596 6.945 2.856 1.00 97.81 171 PHE A CA 1
ATOM 1427 C C . PHE A 1 171 ? 3.973 6.357 3.126 1.00 97.81 171 PHE A C 1
ATOM 1429 O O . PHE A 1 171 ? 4.121 5.478 3.975 1.00 97.81 171 PHE A O 1
ATOM 1436 N N . GLU A 1 172 ? 4.984 6.886 2.450 1.00 95.44 172 GLU A N 1
ATOM 1437 C CA . GLU A 1 172 ? 6.359 6.830 2.932 1.00 95.44 172 GLU A CA 1
ATOM 1438 C C . GLU A 1 172 ? 6.701 8.210 3.518 1.00 95.44 172 GLU A C 1
ATOM 1440 O O . GLU A 1 172 ? 6.598 9.228 2.835 1.00 95.44 172 GLU A O 1
ATOM 1445 N N . LEU A 1 173 ? 7.028 8.251 4.809 1.00 94.12 173 LEU A N 1
ATOM 1446 C CA . LEU A 1 173 ? 7.413 9.469 5.515 1.00 94.12 173 LEU A CA 1
ATOM 1447 C C . LEU A 1 173 ? 8.925 9.662 5.431 1.00 94.12 173 LEU A C 1
ATOM 1449 O O . LEU A 1 173 ? 9.668 8.790 5.881 1.00 94.12 173 LEU A O 1
ATOM 1453 N N . ILE A 1 174 ? 9.350 10.812 4.919 1.00 93.00 174 ILE A N 1
ATOM 1454 C CA . ILE A 1 174 ? 10.747 11.251 4.897 1.00 93.00 174 ILE A CA 1
ATOM 1455 C C . ILE A 1 174 ? 10.885 12.427 5.868 1.00 93.00 174 ILE A C 1
ATOM 1457 O O . ILE A 1 174 ? 10.233 13.455 5.695 1.00 93.00 174 ILE A O 1
ATOM 1461 N N . ASP A 1 175 ? 11.703 12.254 6.905 1.00 90.06 175 ASP A N 1
ATOM 1462 C CA . ASP A 1 175 ? 12.023 13.287 7.897 1.00 90.06 175 ASP A CA 1
ATOM 1463 C C . ASP A 1 175 ? 13.460 13.065 8.379 1.00 90.06 175 ASP A C 1
ATOM 1465 O O . ASP A 1 175 ? 13.727 12.138 9.151 1.00 90.06 175 ASP A O 1
ATOM 1469 N N . ASN A 1 176 ? 14.388 13.912 7.923 1.00 84.38 176 ASN A N 1
ATOM 1470 C CA . ASN A 1 176 ? 15.820 13.728 8.168 1.00 84.38 176 ASN A CA 1
ATOM 1471 C C . ASN A 1 176 ? 16.196 13.825 9.657 1.00 84.38 176 ASN A C 1
ATOM 1473 O O . ASN A 1 176 ? 17.276 13.390 10.046 1.00 84.38 176 ASN A O 1
ATOM 1477 N N . ASN A 1 177 ? 15.326 14.382 10.510 1.00 81.94 177 ASN A N 1
ATOM 1478 C CA . ASN A 1 177 ? 15.591 14.497 11.946 1.00 81.94 177 ASN A CA 1
ATOM 1479 C C . ASN A 1 177 ? 15.181 13.244 12.732 1.00 81.94 177 ASN A C 1
ATOM 1481 O O . ASN A 1 177 ? 15.514 13.131 13.913 1.00 81.94 177 ASN A O 1
ATOM 1485 N N . PHE A 1 178 ? 14.398 12.343 12.131 1.00 75.75 178 PHE A N 1
ATOM 1486 C CA . PHE A 1 178 ? 13.857 11.180 12.829 1.00 75.75 178 PHE A CA 1
ATOM 1487 C C . PHE A 1 178 ? 14.698 9.918 12.639 1.00 75.75 178 PHE A C 1
ATOM 1489 O O . PHE A 1 178 ? 14.913 9.184 13.605 1.00 75.75 178 PHE A O 1
ATOM 1496 N N . GLU A 1 179 ? 15.159 9.648 11.420 1.00 67.06 179 GLU A N 1
ATOM 1497 C CA . GLU A 1 179 ? 15.950 8.458 11.112 1.00 67.06 179 GLU A CA 1
ATOM 1498 C C . GLU A 1 179 ? 16.943 8.756 9.987 1.00 67.06 179 GLU A C 1
ATOM 1500 O O . GLU A 1 179 ? 16.586 9.377 8.988 1.00 67.06 179 GLU A O 1
ATOM 1505 N N . GLU A 1 180 ? 18.188 8.296 10.137 1.00 56.84 180 GLU A N 1
ATOM 1506 C CA . GLU A 1 180 ? 19.188 8.390 9.073 1.00 56.84 180 GLU A CA 1
ATOM 1507 C C . GLU A 1 180 ? 18.770 7.490 7.905 1.00 56.84 180 GLU A C 1
ATOM 1509 O O . GLU A 1 180 ? 18.802 6.256 7.969 1.00 56.84 180 GLU A O 1
ATOM 1514 N N . HIS A 1 181 ? 18.343 8.115 6.815 1.00 68.25 181 HIS A N 1
ATOM 1515 C CA . HIS A 1 181 ? 18.064 7.423 5.572 1.00 68.25 181 HIS A CA 1
ATOM 1516 C C . HIS A 1 181 ? 19.366 7.242 4.781 1.00 68.25 181 HIS A C 1
ATOM 1518 O O . HIS A 1 181 ? 20.184 8.144 4.677 1.00 68.25 181 HIS A O 1
ATOM 1524 N N . VAL A 1 182 ? 19.543 6.072 4.154 1.00 71.31 182 VAL A N 1
ATOM 1525 C CA . VAL A 1 182 ? 20.687 5.789 3.250 1.00 71.31 182 VAL A CA 1
ATOM 1526 C C . VAL A 1 182 ? 20.772 6.768 2.061 1.00 71.31 182 VAL A C 1
ATOM 1528 O O . VAL A 1 182 ? 21.815 6.872 1.427 1.00 71.31 182 VAL A O 1
ATOM 1531 N N . LEU A 1 183 ? 19.671 7.447 1.730 1.00 78.50 183 LEU A N 1
ATOM 1532 C CA . LEU A 1 183 ? 19.618 8.446 0.665 1.00 78.50 183 LEU A CA 1
ATOM 1533 C C . LEU A 1 183 ? 19.430 9.817 1.300 1.00 78.50 183 LEU A C 1
ATOM 1535 O O . LEU A 1 183 ? 18.616 9.948 2.214 1.00 78.50 183 LEU A O 1
ATOM 1539 N N . GLU A 1 184 ? 20.144 10.808 0.781 1.00 78.06 184 GLU A N 1
ATOM 1540 C CA . GLU A 1 184 ? 19.990 12.200 1.185 1.00 78.06 184 GLU A CA 1
ATOM 1541 C C . GLU A 1 184 ? 18.730 12.793 0.549 1.00 78.06 184 GLU A C 1
ATOM 1543 O O . GLU A 1 184 ? 18.532 12.704 -0.665 1.00 78.06 184 GLU A O 1
ATOM 1548 N N . TYR A 1 185 ? 17.893 13.412 1.379 1.00 82.75 185 TYR A N 1
ATOM 1549 C CA . TYR A 1 185 ? 16.737 14.192 0.949 1.00 82.75 185 TYR A CA 1
ATOM 1550 C C . TYR A 1 185 ? 16.954 15.641 1.360 1.00 82.75 185 TYR A C 1
ATOM 1552 O O . TYR A 1 185 ? 17.328 15.909 2.506 1.00 82.75 185 TYR A O 1
ATOM 1560 N N . SER A 1 186 ? 16.710 16.585 0.449 1.00 86.81 186 SER A N 1
ATOM 1561 C CA . SER A 1 186 ? 16.731 17.998 0.822 1.00 86.81 186 SER A CA 1
ATOM 1562 C C . SER A 1 186 ? 15.565 18.321 1.763 1.00 86.81 186 SER A C 1
ATOM 1564 O O . SER A 1 186 ? 14.617 17.548 1.910 1.00 86.81 186 SER A O 1
ATOM 1566 N N . LYS A 1 187 ? 15.608 19.484 2.415 1.00 86.50 187 LYS A N 1
ATOM 1567 C CA . LYS A 1 187 ? 14.551 19.892 3.350 1.00 86.50 187 LYS A CA 1
ATOM 1568 C C . LYS A 1 187 ? 13.192 20.054 2.661 1.00 86.50 187 LYS A C 1
ATOM 1570 O O . LYS A 1 187 ? 12.153 19.836 3.273 1.00 86.50 187 LYS A O 1
ATOM 1575 N N . GLU A 1 188 ? 13.203 20.431 1.387 1.00 88.31 188 GLU A N 1
ATOM 1576 C CA . GLU A 1 188 ? 12.018 20.558 0.536 1.00 88.31 188 GLU A CA 1
ATOM 1577 C C . GLU A 1 188 ? 11.435 19.194 0.142 1.00 88.31 188 GLU A C 1
ATOM 1579 O O . GLU A 1 188 ? 10.273 19.113 -0.247 1.00 88.31 188 GLU A O 1
ATOM 1584 N N . GLU A 1 189 ? 12.232 18.128 0.248 1.00 90.00 189 GLU A N 1
ATOM 1585 C CA . GLU A 1 189 ? 11.830 16.751 -0.032 1.00 90.00 189 GLU A CA 1
ATOM 1586 C C . GLU A 1 189 ? 11.311 16.023 1.219 1.00 90.00 189 GLU A C 1
ATOM 1588 O O . GLU A 1 189 ? 10.854 14.888 1.103 1.00 90.00 189 GLU A O 1
ATOM 1593 N N . GLU A 1 190 ? 11.337 16.648 2.402 1.00 93.50 190 GLU A N 1
ATOM 1594 C CA . GLU A 1 190 ? 10.731 16.094 3.616 1.00 93.50 190 GLU A CA 1
ATOM 1595 C C . GLU A 1 190 ? 9.199 16.144 3.555 1.00 93.50 190 GLU A C 1
ATOM 1597 O O . GLU A 1 190 ? 8.590 17.158 3.204 1.00 93.50 190 GLU A O 1
ATOM 1602 N N . GLY A 1 191 ? 8.556 15.056 3.976 1.00 95.38 191 GLY A N 1
ATOM 1603 C CA . GLY A 1 191 ? 7.106 14.994 4.085 1.00 95.38 191 GLY A CA 1
ATOM 1604 C C . GLY A 1 191 ? 6.514 13.619 3.826 1.00 95.38 191 GLY A C 1
ATOM 1605 O O . GLY A 1 191 ? 7.179 12.586 3.922 1.00 95.38 191 GLY A O 1
ATOM 1606 N N . LEU A 1 192 ? 5.211 13.616 3.541 1.00 96.88 192 LEU A N 1
ATOM 1607 C CA . LEU A 1 192 ? 4.426 12.407 3.309 1.00 96.88 192 LEU A CA 1
ATOM 1608 C C . LEU A 1 192 ? 4.262 12.151 1.811 1.00 96.88 192 LEU A C 1
ATOM 1610 O O . LEU A 1 192 ? 3.485 12.834 1.141 1.00 96.88 192 LEU A O 1
ATOM 1614 N N . TYR A 1 193 ? 4.950 11.122 1.319 1.00 97.88 193 TYR A N 1
ATOM 1615 C CA . TYR A 1 193 ? 4.828 10.652 -0.056 1.00 97.88 193 TYR A CA 1
ATOM 1616 C C . TYR A 1 193 ? 3.700 9.639 -0.146 1.00 97.88 193 TYR A C 1
ATOM 1618 O O . TYR A 1 193 ? 3.822 8.537 0.395 1.00 97.88 193 TYR A O 1
ATOM 1626 N N . LEU A 1 194 ? 2.596 9.985 -0.809 1.00 98.50 194 LEU A N 1
ATOM 1627 C CA . LEU A 1 194 ? 1.472 9.066 -0.967 1.00 98.50 194 LEU A CA 1
ATOM 1628 C C . LEU A 1 194 ? 1.839 8.005 -2.006 1.00 98.50 194 LEU A C 1
ATOM 1630 O O . LEU A 1 194 ? 1.827 8.257 -3.209 1.00 98.50 194 LEU A O 1
ATOM 1634 N N . CYS A 1 195 ? 2.173 6.802 -1.540 1.00 97.00 195 CYS A N 1
ATOM 1635 C CA . CYS A 1 195 ? 2.627 5.726 -2.411 1.00 97.00 195 CYS A CA 1
ATOM 1636 C C . CYS A 1 195 ? 1.493 4.781 -2.823 1.00 97.00 195 CYS A C 1
ATOM 1638 O O . CYS A 1 195 ? 1.613 4.110 -3.846 1.00 97.00 195 CYS A O 1
ATOM 1640 N N . GLY A 1 196 ? 0.374 4.728 -2.100 1.00 98.38 196 GLY A N 1
ATOM 1641 C CA . GLY A 1 196 ? -0.814 4.029 -2.592 1.00 98.38 196 GLY A CA 1
ATOM 1642 C C . GLY A 1 196 ? -2.013 4.070 -1.672 1.00 98.38 196 GLY A C 1
ATOM 1643 O O . GLY A 1 196 ? -1.973 4.626 -0.579 1.00 98.38 196 GLY A O 1
ATOM 1644 N N . ILE A 1 197 ? -3.100 3.485 -2.166 1.00 98.81 197 ILE A N 1
ATOM 1645 C CA . ILE A 1 197 ? -4.397 3.443 -1.500 1.00 98.81 197 ILE A CA 1
ATOM 1646 C C . ILE A 1 197 ? -4.937 2.027 -1.649 1.00 98.81 197 ILE A C 1
ATOM 1648 O O . ILE A 1 197 ? -5.089 1.534 -2.766 1.00 98.81 197 ILE A O 1
ATOM 1652 N N . ASN A 1 198 ? -5.208 1.369 -0.529 1.00 98.69 198 ASN A N 1
ATOM 1653 C CA . ASN A 1 198 ? -5.719 0.003 -0.497 1.00 98.69 198 ASN A CA 1
ATOM 1654 C C . ASN A 1 198 ? -7.139 -0.022 0.044 1.00 98.69 198 ASN A C 1
ATOM 1656 O O . ASN A 1 198 ? -7.440 0.683 0.998 1.00 98.69 198 ASN A O 1
ATOM 1660 N N . GLU A 1 199 ? -7.988 -0.886 -0.503 1.00 98.56 199 GLU A N 1
ATOM 1661 C CA . GLU A 1 199 ? -9.286 -1.169 0.112 1.00 98.56 199 GLU A CA 1
ATOM 1662 C C . GLU A 1 199 ? -9.088 -1.992 1.387 1.00 98.56 199 GLU A C 1
ATOM 1664 O O . GLU A 1 199 ? -8.301 -2.948 1.399 1.00 98.56 199 GLU A O 1
ATOM 1669 N N . ASN A 1 200 ? -9.848 -1.674 2.433 1.00 98.31 200 ASN A N 1
ATOM 1670 C CA . ASN A 1 200 ? -9.895 -2.411 3.694 1.00 98.31 200 ASN A CA 1
ATOM 1671 C C . ASN A 1 200 ? -10.736 -3.685 3.521 1.00 98.31 200 ASN A C 1
ATOM 1673 O O . ASN A 1 200 ? -11.854 -3.816 4.018 1.00 98.31 200 ASN A O 1
ATOM 1677 N N . SER A 1 201 ? -10.193 -4.629 2.758 1.00 97.00 201 SER A N 1
ATOM 1678 C CA . SER A 1 201 ? -10.806 -5.922 2.449 1.00 97.00 201 SER A CA 1
ATOM 1679 C C . SER A 1 201 ? -9.818 -7.062 2.692 1.00 97.00 201 SER A C 1
ATOM 1681 O O . SER A 1 201 ? -8.630 -6.836 2.882 1.00 97.00 201 SER A O 1
ATOM 1683 N N . VAL A 1 202 ? -10.283 -8.309 2.752 1.00 95.56 202 VAL A N 1
ATOM 1684 C CA . VAL A 1 202 ? -9.368 -9.443 2.971 1.00 95.56 202 VAL A CA 1
ATOM 1685 C C . VAL A 1 202 ? -8.429 -9.627 1.769 1.00 95.56 202 VAL A C 1
ATOM 1687 O O . VAL A 1 202 ? -7.230 -9.839 1.950 1.00 95.56 202 VAL A O 1
ATOM 1690 N N . GLU A 1 203 ? -8.964 -9.497 0.554 1.00 95.38 203 GLU A N 1
ATOM 1691 C CA . GLU A 1 203 ? -8.211 -9.653 -0.694 1.00 95.38 203 GLU A CA 1
ATOM 1692 C C . GLU A 1 203 ? -7.431 -8.394 -1.084 1.00 95.38 203 GLU A C 1
ATOM 1694 O O . GLU A 1 203 ? -7.789 -7.267 -0.737 1.00 95.38 203 GLU A O 1
ATOM 1699 N N . PHE A 1 204 ? -6.362 -8.568 -1.867 1.00 97.31 204 PHE A N 1
ATOM 1700 C CA . PHE A 1 204 ? -5.522 -7.450 -2.287 1.00 97.31 204 PHE A CA 1
ATOM 1701 C C . PHE A 1 204 ? -6.064 -6.637 -3.451 1.00 97.31 204 PHE A C 1
ATOM 1703 O O . PHE A 1 204 ? -5.794 -6.895 -4.624 1.00 97.31 204 PHE A O 1
ATOM 1710 N N . LYS A 1 205 ? -6.754 -5.559 -3.071 1.00 97.31 205 LYS A N 1
ATOM 1711 C CA . LYS A 1 205 ? -7.185 -4.481 -3.956 1.00 97.31 205 LYS A CA 1
ATOM 1712 C C . LYS A 1 205 ? -6.477 -3.179 -3.597 1.00 97.31 205 LYS A C 1
ATOM 1714 O O . LYS A 1 205 ? -6.462 -2.764 -2.437 1.00 97.31 205 LYS A O 1
ATOM 1719 N N . THR A 1 206 ? -5.867 -2.569 -4.604 1.00 98.31 206 THR A N 1
ATOM 1720 C CA . THR A 1 206 ? -5.119 -1.314 -4.511 1.00 98.31 206 THR A CA 1
ATOM 1721 C C . THR A 1 206 ? -5.467 -0.448 -5.711 1.00 98.31 206 THR A C 1
ATOM 1723 O O . THR A 1 206 ? -5.790 -0.973 -6.781 1.00 98.31 206 THR A O 1
ATOM 1726 N N . TRP A 1 207 ? -5.458 0.865 -5.526 1.00 98.44 207 TRP A N 1
ATOM 1727 C CA . TRP A 1 207 ? -5.793 1.804 -6.587 1.00 98.44 207 TRP A CA 1
ATOM 1728 C C . TRP A 1 207 ? -4.630 1.952 -7.582 1.00 98.44 207 TRP A C 1
ATOM 1730 O O . TRP A 1 207 ? -3.470 1.910 -7.160 1.00 98.44 207 TRP A O 1
ATOM 1740 N N . PRO A 1 208 ? -4.924 2.167 -8.880 1.00 97.62 208 PRO A N 1
ATOM 1741 C CA . PRO A 1 208 ? -3.910 2.508 -9.878 1.00 97.62 208 PRO A CA 1
ATOM 1742 C C . PRO A 1 208 ? -3.116 3.745 -9.462 1.00 97.62 208 PRO A C 1
ATOM 1744 O O . PRO A 1 208 ? -3.701 4.691 -8.919 1.00 97.62 208 PRO A O 1
ATOM 1747 N N . ILE A 1 209 ? -1.809 3.770 -9.734 1.00 97.75 209 ILE A N 1
ATOM 1748 C CA . ILE A 1 209 ? -0.947 4.853 -9.237 1.00 97.75 209 ILE A CA 1
ATOM 1749 C C . ILE A 1 209 ? -1.366 6.239 -9.744 1.00 97.75 209 ILE A C 1
ATOM 1751 O O . ILE A 1 209 ? -1.284 7.212 -9.003 1.00 97.75 209 ILE A O 1
ATOM 1755 N N . GLU A 1 210 ? -1.903 6.340 -10.960 1.00 97.69 210 GLU A N 1
ATOM 1756 C CA . GLU A 1 210 ? -2.407 7.612 -11.484 1.00 97.69 210 GLU A CA 1
ATOM 1757 C C . GLU A 1 210 ? -3.520 8.187 -10.589 1.00 97.69 210 GLU A C 1
ATOM 17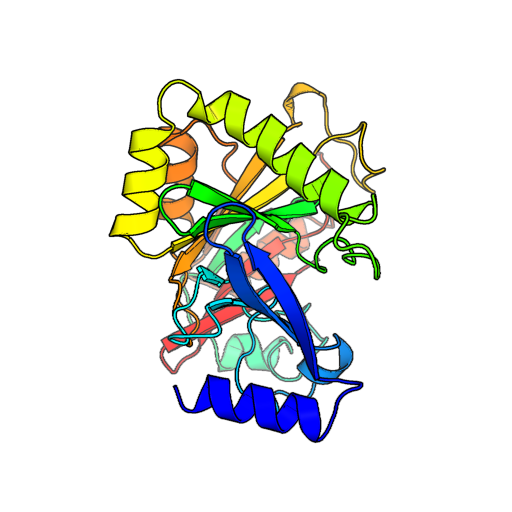59 O O . GLU A 1 210 ? -3.521 9.375 -10.267 1.00 97.69 210 GLU A O 1
ATOM 1764 N N . LYS A 1 211 ? -4.451 7.340 -10.127 1.00 98.31 211 LYS A N 1
ATOM 1765 C CA . LYS A 1 211 ? -5.526 7.758 -9.214 1.00 98.31 211 LYS A CA 1
ATOM 1766 C C . LYS A 1 211 ? -4.966 8.138 -7.845 1.00 98.31 211 LYS A C 1
ATOM 1768 O O . LYS A 1 211 ? -5.439 9.094 -7.243 1.00 98.31 211 LYS A O 1
ATOM 1773 N N . VAL A 1 212 ? -3.959 7.410 -7.366 1.00 98.56 212 VAL A N 1
ATOM 1774 C CA . VAL A 1 212 ? -3.258 7.729 -6.114 1.00 98.56 212 VAL A CA 1
ATOM 1775 C C . VAL A 1 212 ? -2.623 9.120 -6.194 1.00 98.56 212 VAL A C 1
ATOM 1777 O O . VAL A 1 212 ? -2.833 9.923 -5.291 1.00 98.56 212 VAL A O 1
ATOM 1780 N N . ASN A 1 213 ? -1.915 9.438 -7.281 1.00 98.25 213 ASN A N 1
ATOM 1781 C CA . ASN A 1 213 ? -1.282 10.746 -7.452 1.00 98.25 213 ASN A CA 1
ATOM 1782 C C . ASN A 1 213 ? -2.305 11.888 -7.539 1.00 98.25 213 ASN A C 1
ATOM 1784 O O . ASN A 1 213 ? -2.077 12.928 -6.932 1.00 98.25 213 ASN A O 1
ATOM 1788 N N . LYS A 1 214 ? -3.466 11.681 -8.177 1.00 98.38 214 LYS A N 1
ATOM 1789 C CA . LYS A 1 214 ? -4.560 12.674 -8.164 1.00 98.38 214 LYS A CA 1
ATOM 1790 C C . LYS A 1 214 ? -5.038 12.996 -6.743 1.00 98.38 214 LYS A C 1
ATOM 1792 O O . LYS A 1 214 ? -5.251 14.157 -6.414 1.00 98.38 214 LYS A O 1
ATOM 1797 N N . ILE A 1 215 ? -5.154 11.983 -5.878 1.00 98.38 215 ILE A N 1
ATOM 1798 C CA . ILE A 1 215 ? -5.483 12.194 -4.457 1.00 98.38 215 ILE A CA 1
ATOM 1799 C C . ILE A 1 215 ? -4.335 12.889 -3.718 1.00 98.38 215 ILE A C 1
ATOM 1801 O O . ILE A 1 215 ? -4.586 13.723 -2.848 1.00 98.38 215 ILE A O 1
ATOM 1805 N N . ALA A 1 216 ? -3.080 12.574 -4.057 1.00 98.19 216 ALA A N 1
ATOM 1806 C CA . ALA A 1 216 ? -1.931 13.269 -3.487 1.00 98.19 216 ALA A CA 1
ATOM 1807 C C . ALA A 1 216 ? -2.014 14.775 -3.771 1.00 98.19 216 ALA A C 1
ATOM 1809 O O . ALA A 1 216 ? -1.939 15.574 -2.843 1.00 98.19 216 ALA A O 1
ATOM 1810 N N . GLU A 1 217 ? -2.270 15.145 -5.025 1.00 97.31 217 GLU A N 1
ATOM 1811 C CA . GLU A 1 217 ? -2.438 16.532 -5.464 1.00 97.31 217 GLU A CA 1
ATOM 1812 C C . GLU A 1 217 ? -3.632 17.218 -4.777 1.00 97.31 217 GLU A C 1
ATOM 1814 O O . GLU A 1 217 ? -3.488 18.320 -4.255 1.00 97.31 217 GLU A O 1
ATOM 1819 N N . GLU A 1 218 ? -4.793 16.558 -4.684 1.00 96.88 218 GLU A N 1
ATOM 1820 C CA . GLU A 1 218 ? -6.008 17.122 -4.065 1.00 96.88 218 GLU A CA 1
ATOM 1821 C C . GLU A 1 218 ? -5.809 17.539 -2.592 1.00 96.88 218 GLU A C 1
ATOM 1823 O O . GLU A 1 218 ? -6.338 18.563 -2.124 1.00 96.88 218 GLU A O 1
ATOM 1828 N N . TYR A 1 219 ? -5.031 16.750 -1.850 1.00 96.75 219 TYR A N 1
ATOM 1829 C CA . TYR A 1 219 ? -4.723 16.981 -0.438 1.00 96.75 219 TYR A CA 1
ATOM 1830 C C . TYR A 1 219 ? -3.342 17.614 -0.207 1.00 96.75 219 TYR A C 1
ATOM 1832 O O . TYR A 1 219 ? -2.950 17.803 0.945 1.00 96.75 219 TYR A O 1
ATOM 1840 N N . ASN A 1 220 ? -2.634 17.998 -1.274 1.00 95.88 220 ASN A N 1
ATOM 1841 C CA . ASN A 1 220 ? -1.274 18.547 -1.247 1.00 95.88 220 ASN A CA 1
ATOM 1842 C C . ASN A 1 220 ? -0.223 17.626 -0.593 1.00 95.88 220 ASN A C 1
ATOM 1844 O O . ASN A 1 220 ? 0.789 18.110 -0.085 1.00 95.88 220 ASN A O 1
ATOM 1848 N N . PHE A 1 221 ? -0.445 16.310 -0.588 1.00 97.56 221 PHE A N 1
ATOM 1849 C CA . PHE A 1 221 ? 0.600 15.337 -0.264 1.00 97.56 221 PHE A CA 1
ATOM 1850 C C . PHE A 1 221 ? 1.655 15.298 -1.373 1.00 97.56 221 PHE A C 1
ATOM 1852 O O . PHE A 1 221 ? 1.413 15.749 -2.492 1.00 97.56 221 PHE A O 1
ATOM 1859 N N . ILE A 1 222 ? 2.818 14.708 -1.093 1.00 97.75 222 ILE A N 1
ATOM 1860 C CA . ILE A 1 222 ? 3.861 14.578 -2.110 1.00 97.75 222 ILE A CA 1
ATOM 1861 C C . ILE A 1 222 ? 3.527 13.363 -2.999 1.00 97.75 222 ILE A C 1
ATOM 1863 O O . ILE A 1 222 ? 3.399 12.248 -2.482 1.00 97.75 222 ILE A O 1
ATOM 1867 N N . PRO A 1 223 ? 3.338 13.525 -4.321 1.00 97.56 223 PRO A N 1
ATOM 1868 C CA . PRO A 1 223 ? 3.107 12.394 -5.211 1.00 97.56 223 PRO A CA 1
ATOM 1869 C C . PRO A 1 223 ? 4.403 11.611 -5.427 1.00 97.56 223 PRO A C 1
ATOM 1871 O O . PRO A 1 223 ? 5.481 12.189 -5.585 1.00 97.56 223 PRO A O 1
ATOM 1874 N N . VAL A 1 224 ? 4.307 10.284 -5.509 1.00 96.06 224 VAL A N 1
ATOM 1875 C CA . VAL A 1 224 ? 5.454 9.472 -5.932 1.00 96.06 224 VAL A CA 1
ATOM 1876 C C . VAL A 1 224 ? 5.656 9.593 -7.440 1.00 96.06 224 VAL A C 1
ATOM 1878 O O . VAL A 1 224 ? 4.701 9.625 -8.226 1.00 96.06 224 VAL A O 1
ATOM 1881 N N . LYS A 1 225 ? 6.919 9.631 -7.871 1.00 96.62 225 LYS A N 1
ATOM 1882 C CA . LYS A 1 225 ? 7.249 9.597 -9.299 1.00 96.62 225 LYS A CA 1
ATOM 1883 C C . LYS A 1 225 ? 6.914 8.216 -9.856 1.00 96.62 225 LYS A C 1
ATOM 1885 O O . LYS A 1 225 ? 7.271 7.200 -9.257 1.00 96.62 225 LYS A O 1
ATOM 1890 N N . TYR A 1 226 ? 6.263 8.172 -11.014 1.00 97.56 226 TYR A N 1
ATOM 1891 C CA . TYR A 1 226 ? 5.935 6.914 -11.674 1.00 97.56 226 TYR A CA 1
ATOM 1892 C C . TYR A 1 226 ? 6.084 6.989 -13.193 1.00 97.56 226 TYR A C 1
ATOM 1894 O O . TYR A 1 226 ? 6.094 8.068 -13.785 1.00 97.56 226 TYR A O 1
ATOM 1902 N N . LYS A 1 227 ? 6.207 5.816 -13.812 1.00 97.50 227 LYS A N 1
ATOM 1903 C CA . LYS A 1 227 ? 6.108 5.594 -15.257 1.00 97.50 227 LYS A CA 1
ATOM 1904 C C . LYS A 1 227 ? 5.230 4.375 -15.509 1.00 97.50 227 LYS A C 1
ATOM 1906 O O . LYS A 1 227 ? 5.163 3.483 -14.667 1.00 97.50 227 LYS A O 1
ATOM 1911 N N . VAL A 1 228 ? 4.578 4.323 -16.664 1.00 97.94 228 VAL A N 1
ATOM 1912 C CA . VAL A 1 228 ? 3.752 3.180 -17.067 1.00 97.94 228 VAL A CA 1
ATOM 1913 C C . VAL A 1 228 ? 4.312 2.603 -18.355 1.00 97.94 228 VAL A C 1
ATOM 1915 O O . VAL A 1 228 ? 4.564 3.343 -19.302 1.00 97.94 228 VAL A O 1
ATOM 1918 N N . TYR A 1 229 ? 4.502 1.288 -18.378 1.00 98.00 229 TYR A N 1
ATOM 1919 C CA . TYR A 1 229 ? 4.976 0.552 -19.545 1.00 98.00 229 TYR A CA 1
ATOM 1920 C C . TYR A 1 229 ? 3.978 -0.544 -19.904 1.00 98.00 229 TYR A C 1
ATOM 1922 O O . TYR A 1 229 ? 3.485 -1.247 -19.024 1.00 98.00 229 TYR A O 1
ATOM 1930 N N . ASN A 1 230 ? 3.701 -0.725 -21.193 1.00 96.50 230 ASN A N 1
ATOM 1931 C CA . ASN A 1 230 ? 2.919 -1.873 -2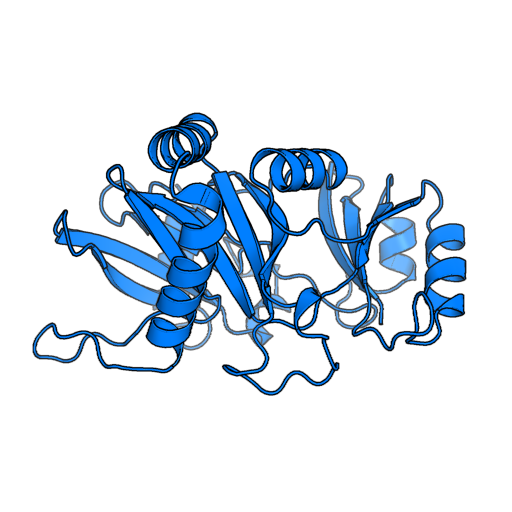1.665 1.00 96.50 230 ASN A CA 1
ATOM 1932 C C . ASN A 1 230 ? 3.810 -3.095 -21.922 1.00 96.50 230 ASN A C 1
ATOM 1934 O O . ASN A 1 230 ? 3.359 -4.227 -21.760 1.00 96.50 230 ASN A O 1
ATOM 1938 N N . ASP A 1 231 ? 5.076 -2.863 -22.273 1.00 94.94 231 ASP A N 1
ATOM 1939 C CA . ASP A 1 231 ? 6.066 -3.899 -22.541 1.00 94.94 231 ASP A CA 1
ATOM 1940 C C . ASP A 1 231 ? 7.061 -4.026 -21.375 1.00 94.94 231 ASP A C 1
ATOM 1942 O O . ASP A 1 231 ? 7.684 -3.059 -20.925 1.00 94.94 231 ASP A O 1
ATOM 1946 N N . LEU A 1 232 ? 7.217 -5.250 -20.871 1.00 95.50 232 LEU A N 1
ATOM 1947 C CA . LEU A 1 232 ? 8.089 -5.536 -19.733 1.00 95.50 232 LEU A CA 1
ATOM 1948 C C . LEU A 1 232 ? 9.585 -5.429 -20.087 1.00 95.50 232 LEU A C 1
ATOM 1950 O O . LEU A 1 232 ? 10.397 -5.127 -19.213 1.00 95.50 232 LEU A O 1
ATOM 1954 N N . ASN A 1 233 ? 9.971 -5.652 -21.346 1.00 95.19 233 ASN A N 1
ATOM 1955 C CA . ASN A 1 233 ? 11.349 -5.479 -21.803 1.00 95.19 233 ASN A CA 1
ATOM 1956 C C . ASN A 1 233 ? 11.724 -3.998 -21.879 1.00 95.19 233 ASN A C 1
ATOM 1958 O O . ASN A 1 233 ? 12.852 -3.652 -21.537 1.00 95.19 233 ASN A O 1
ATOM 1962 N N . GLU A 1 234 ? 10.808 -3.124 -22.297 1.00 96.81 234 GLU A N 1
ATOM 1963 C CA . GLU A 1 234 ? 11.013 -1.671 -22.237 1.00 96.81 234 GLU A CA 1
ATOM 1964 C C . GLU A 1 234 ? 11.188 -1.195 -20.796 1.00 96.81 234 GLU A C 1
ATOM 1966 O O . GLU A 1 234 ? 12.156 -0.489 -20.500 1.00 96.81 234 GLU A O 1
ATOM 1971 N N . LEU A 1 235 ? 10.324 -1.659 -19.883 1.00 97.06 235 LEU A N 1
ATOM 1972 C CA . LEU A 1 235 ? 10.473 -1.394 -18.452 1.00 97.06 235 LEU A CA 1
ATOM 1973 C C . LEU A 1 235 ? 11.843 -1.859 -17.953 1.00 97.06 235 LEU A C 1
ATOM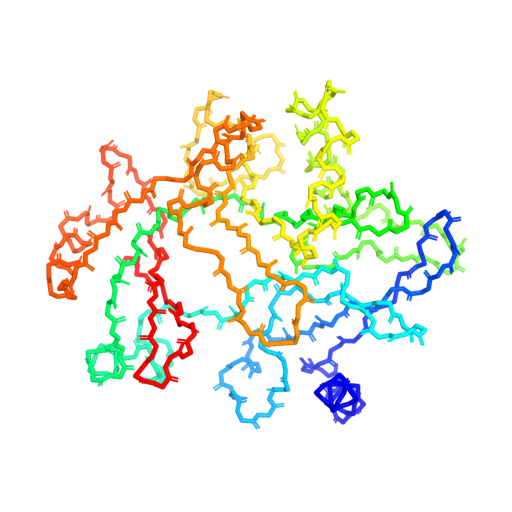 1975 O O . LEU A 1 235 ? 12.543 -1.093 -17.293 1.00 97.06 235 LEU A O 1
ATOM 1979 N N . LYS A 1 236 ? 12.245 -3.093 -18.286 1.00 96.62 236 LYS A N 1
ATOM 1980 C CA . LYS A 1 236 ? 13.542 -3.650 -17.882 1.00 96.62 236 LYS A CA 1
ATOM 1981 C C . LYS A 1 236 ? 14.701 -2.801 -18.391 1.00 96.62 236 LYS A C 1
ATOM 1983 O O . LYS A 1 236 ? 15.558 -2.426 -17.602 1.00 96.62 236 LYS A O 1
ATOM 1988 N N . LYS A 1 237 ? 14.716 -2.481 -19.689 1.00 97.00 237 LYS A N 1
ATOM 1989 C CA . LYS A 1 237 ? 15.755 -1.644 -20.306 1.00 97.00 237 LYS A CA 1
ATOM 1990 C C . LYS A 1 237 ? 15.869 -0.302 -19.593 1.00 97.00 237 LYS A C 1
ATOM 1992 O O . LYS A 1 237 ? 16.980 0.136 -19.313 1.00 97.00 237 LYS A O 1
ATOM 1997 N N . PHE A 1 238 ? 14.737 0.324 -19.268 1.00 96.88 238 PHE A N 1
ATOM 1998 C CA . PHE A 1 238 ? 14.732 1.574 -18.520 1.00 96.88 238 PHE A CA 1
ATOM 1999 C C . PHE A 1 238 ? 15.322 1.402 -17.115 1.00 96.88 238 PHE A C 1
ATOM 2001 O O . PHE A 1 238 ? 16.236 2.139 -16.753 1.00 96.88 238 PHE A O 1
ATOM 2008 N N . VAL A 1 239 ? 14.848 0.426 -16.336 1.00 96.06 239 VAL A N 1
ATOM 2009 C CA . VAL A 1 239 ? 15.344 0.212 -14.968 1.00 96.06 239 VAL A CA 1
ATOM 2010 C C . VAL A 1 239 ? 16.836 -0.134 -14.953 1.00 96.06 239 VAL A C 1
ATOM 2012 O O . VAL A 1 239 ? 17.572 0.429 -14.150 1.00 96.06 239 VAL A O 1
ATOM 2015 N N . ASP A 1 240 ? 17.309 -0.976 -15.872 1.00 95.75 240 ASP A N 1
ATOM 2016 C CA . ASP A 1 240 ? 18.737 -1.286 -15.998 1.00 95.75 240 ASP A CA 1
ATOM 2017 C C . ASP A 1 240 ? 19.554 -0.041 -16.383 1.00 95.75 240 ASP A C 1
ATOM 2019 O O . ASP A 1 240 ? 20.648 0.165 -15.862 1.00 95.75 240 ASP A O 1
ATOM 2023 N N . SER A 1 241 ? 19.015 0.824 -17.254 1.00 95.31 241 SER A N 1
ATOM 2024 C CA . SER A 1 241 ? 19.686 2.068 -17.659 1.00 95.31 241 SER A CA 1
ATOM 2025 C C . SER A 1 241 ? 19.820 3.089 -16.527 1.00 95.31 241 SER A C 1
ATOM 2027 O O . SER A 1 241 ? 20.721 3.921 -16.571 1.00 95.31 241 SER A O 1
ATOM 2029 N N . CYS A 1 242 ? 18.958 3.018 -15.506 1.00 94.25 242 CYS A N 1
ATOM 2030 C CA . CYS A 1 242 ? 19.081 3.848 -14.310 1.00 94.25 242 CYS A CA 1
ATOM 2031 C C . CYS A 1 242 ? 20.367 3.538 -13.533 1.00 94.25 242 CYS A C 1
ATOM 2033 O O . CYS A 1 242 ? 20.959 4.448 -12.963 1.00 94.25 242 CYS A O 1
ATOM 2035 N N . ASN A 1 243 ? 20.804 2.271 -13.493 1.00 91.12 243 ASN A N 1
ATOM 2036 C CA . ASN A 1 243 ? 22.021 1.839 -12.794 1.00 91.12 243 ASN A CA 1
ATOM 2037 C C . ASN A 1 243 ? 22.141 2.400 -11.354 1.00 91.12 243 ASN A C 1
ATOM 2039 O O . ASN A 1 243 ? 23.192 2.885 -10.941 1.00 91.12 243 ASN A O 1
ATOM 2043 N N . GLY A 1 244 ? 21.033 2.395 -10.602 1.00 91.19 244 GLY A N 1
ATOM 2044 C CA . GLY A 1 244 ? 20.959 2.953 -9.243 1.00 91.19 244 GLY A CA 1
ATOM 2045 C C . GLY A 1 244 ? 20.721 4.468 -9.152 1.00 91.19 244 GLY A C 1
ATOM 2046 O O . GLY A 1 244 ? 20.639 4.988 -8.040 1.00 91.19 244 GLY A O 1
ATOM 2047 N N . TYR A 1 245 ? 20.543 5.164 -10.278 1.00 92.56 245 TYR A N 1
ATOM 2048 C CA . TYR A 1 245 ? 20.300 6.607 -10.355 1.00 92.56 245 TYR A CA 1
ATOM 2049 C C . TYR A 1 245 ? 19.031 6.955 -11.143 1.00 92.56 245 TYR A C 1
ATOM 2051 O O . TYR A 1 245 ? 18.665 6.301 -12.117 1.00 92.56 245 TYR A O 1
ATOM 2059 N N . TYR A 1 246 ? 18.358 8.036 -10.756 1.00 92.38 246 TYR A N 1
ATOM 2060 C CA . TYR A 1 246 ? 17.263 8.625 -11.523 1.00 92.38 246 TYR A CA 1
ATOM 2061 C C . TYR A 1 246 ? 17.277 10.146 -11.374 1.00 92.38 246 TYR A C 1
ATOM 2063 O O . TYR A 1 246 ? 17.223 10.654 -10.255 1.00 92.38 246 TYR A O 1
ATOM 2071 N N . ASN A 1 247 ? 17.339 10.868 -12.498 1.00 89.62 247 ASN A N 1
ATOM 2072 C CA . ASN A 1 247 ? 17.520 12.326 -12.545 1.00 89.62 247 ASN A CA 1
ATOM 2073 C C . ASN A 1 247 ? 18.695 12.794 -11.663 1.00 89.62 247 ASN A C 1
ATOM 2075 O O . ASN A 1 247 ? 18.511 13.622 -10.774 1.00 89.62 247 ASN A O 1
ATOM 2079 N N . ASP A 1 248 ? 19.869 12.188 -11.869 1.00 87.88 248 ASP A N 1
ATOM 2080 C CA . ASP A 1 248 ? 21.128 12.489 -11.167 1.00 87.88 248 ASP A CA 1
ATOM 2081 C C . ASP A 1 248 ? 21.110 12.283 -9.641 1.00 87.88 248 ASP A C 1
ATOM 2083 O O . ASP A 1 248 ? 22.050 12.661 -8.944 1.00 87.88 248 ASP A O 1
ATOM 2087 N N . LYS A 1 249 ? 20.073 11.625 -9.106 1.00 89.00 249 LYS A N 1
ATOM 2088 C CA . LYS A 1 249 ? 19.982 11.235 -7.695 1.00 89.00 249 LYS A CA 1
ATOM 2089 C C . LYS A 1 249 ? 20.059 9.725 -7.533 1.00 89.00 249 LYS A C 1
ATOM 2091 O O . LYS A 1 249 ? 19.423 8.986 -8.283 1.00 89.00 249 LYS A O 1
ATOM 2096 N N . SER A 1 250 ? 20.800 9.273 -6.525 1.00 91.19 250 SER A N 1
ATOM 2097 C CA . SER A 1 250 ? 20.805 7.870 -6.107 1.00 91.19 250 SER A CA 1
ATOM 2098 C C . SER A 1 250 ? 19.403 7.448 -5.670 1.00 91.19 250 SER A C 1
ATOM 2100 O O . SER A 1 250 ? 18.730 8.169 -4.934 1.00 91.19 250 SER A O 1
ATOM 2102 N N . ILE A 1 251 ? 18.968 6.262 -6.087 1.00 92.12 251 ILE A N 1
ATOM 2103 C CA . ILE A 1 251 ? 17.655 5.713 -5.742 1.00 92.12 251 ILE A CA 1
ATOM 2104 C C . ILE A 1 251 ? 17.783 4.354 -5.062 1.00 92.12 251 ILE A C 1
ATOM 2106 O O . ILE A 1 251 ? 18.712 3.586 -5.293 1.00 92.12 251 ILE A O 1
ATOM 2110 N N . LYS A 1 252 ? 16.798 4.010 -4.228 1.00 90.69 252 LYS A N 1
ATOM 2111 C CA . LYS A 1 252 ? 16.746 2.704 -3.549 1.00 90.69 252 LYS A CA 1
ATOM 2112 C C . LYS A 1 252 ? 16.315 1.576 -4.488 1.00 90.69 252 LYS A C 1
ATOM 2114 O O . LYS A 1 252 ? 16.453 0.404 -4.123 1.00 90.69 252 LYS A O 1
ATOM 2119 N N . GLY A 1 253 ? 15.729 1.944 -5.624 1.00 94.69 253 GLY A N 1
ATOM 2120 C CA . GLY A 1 253 ? 15.139 1.074 -6.629 1.00 94.69 253 GLY A CA 1
ATOM 2121 C C . GLY A 1 253 ? 13.711 1.495 -6.963 1.00 94.69 253 GLY A C 1
ATOM 2122 O O . GLY A 1 253 ? 13.292 2.629 -6.718 1.00 94.69 253 GLY A O 1
ATOM 2123 N N . TRP A 1 254 ? 12.957 0.538 -7.479 1.00 97.06 254 TRP A N 1
ATOM 2124 C CA . TRP A 1 254 ? 11.605 0.709 -7.978 1.00 97.06 254 TRP A CA 1
ATOM 2125 C C . TRP A 1 254 ? 10.684 -0.381 -7.439 1.00 97.06 254 TRP A C 1
ATOM 2127 O O . TRP A 1 254 ? 11.076 -1.546 -7.319 1.00 97.06 254 TRP A O 1
ATOM 2137 N N . ASP A 1 255 ? 9.439 -0.005 -7.170 1.00 97.69 255 ASP A N 1
ATOM 2138 C CA . ASP A 1 255 ? 8.347 -0.938 -6.916 1.00 97.69 255 ASP A CA 1
ATOM 2139 C C . ASP A 1 255 ? 7.484 -1.014 -8.188 1.00 97.69 255 ASP A C 1
ATOM 2141 O O . ASP A 1 255 ? 6.948 0.002 -8.640 1.00 97.69 255 ASP A O 1
ATOM 2145 N N . ILE A 1 256 ? 7.370 -2.209 -8.777 1.00 98.31 256 ILE A N 1
ATOM 2146 C CA . ILE A 1 256 ? 6.593 -2.476 -9.993 1.00 98.31 256 ILE A CA 1
ATOM 2147 C C . ILE A 1 256 ? 5.250 -3.075 -9.592 1.00 98.31 256 ILE A C 1
ATOM 2149 O O . ILE A 1 256 ? 5.209 -4.036 -8.818 1.00 98.31 256 ILE A O 1
ATOM 2153 N N . ARG A 1 257 ? 4.164 -2.544 -10.155 1.00 98.19 257 ARG A N 1
ATOM 2154 C CA . ARG A 1 257 ? 2.784 -3.004 -9.960 1.00 98.19 257 ARG A CA 1
ATOM 2155 C C . ARG A 1 257 ? 2.241 -3.509 -11.284 1.00 98.19 257 ARG A C 1
ATOM 2157 O O . ARG A 1 257 ? 2.398 -2.857 -12.311 1.00 98.19 257 ARG A O 1
ATOM 2164 N N . CYS A 1 258 ? 1.615 -4.672 -11.260 1.00 97.75 258 CYS A N 1
ATOM 2165 C CA . CYS A 1 258 ? 1.011 -5.287 -12.435 1.00 97.75 258 CYS A CA 1
ATOM 2166 C C . CYS A 1 258 ? -0.079 -6.269 -12.008 1.00 97.75 258 CYS A C 1
ATOM 2168 O O . CYS A 1 258 ? -0.410 -6.389 -10.818 1.00 97.75 258 CYS A O 1
ATOM 2170 N N . LYS A 1 259 ? -0.632 -6.992 -12.979 1.00 97.25 259 LYS A N 1
ATOM 2171 C CA . LYS A 1 259 ? -1.549 -8.098 -12.729 1.00 97.25 259 LYS A CA 1
ATOM 2172 C C . LYS A 1 259 ? -0.889 -9.427 -13.058 1.00 97.25 259 LYS A C 1
ATOM 2174 O O . LYS A 1 259 ? -0.063 -9.518 -13.959 1.00 97.25 259 LYS A O 1
ATOM 2179 N N . LYS A 1 260 ? -1.263 -10.477 -12.336 1.00 95.88 260 LYS A N 1
ATOM 2180 C CA . LYS A 1 260 ? -1.067 -11.851 -12.802 1.00 95.88 260 LYS A CA 1
ATOM 2181 C C . LYS A 1 260 ? -2.087 -12.169 -13.894 1.00 95.88 260 LYS A C 1
ATOM 2183 O O . LYS A 1 260 ? -3.116 -11.506 -13.996 1.00 95.88 260 LYS A O 1
ATOM 2188 N N . LEU A 1 261 ? -1.840 -13.224 -14.669 1.00 95.19 261 LEU A N 1
ATOM 2189 C CA . LEU A 1 261 ? -2.775 -13.680 -15.710 1.00 95.19 261 LEU A CA 1
ATOM 2190 C C . LEU A 1 261 ? -4.179 -14.017 -15.178 1.00 95.19 261 LEU A C 1
ATOM 2192 O O . LEU A 1 261 ? -5.153 -13.918 -15.913 1.00 95.19 261 LEU A O 1
ATOM 2196 N N . ASN A 1 262 ? -4.294 -14.387 -13.901 1.00 93.19 262 ASN A N 1
ATOM 2197 C CA . ASN A 1 262 ? -5.576 -14.638 -13.238 1.00 93.19 262 ASN A CA 1
ATOM 2198 C C . ASN A 1 262 ? -6.276 -13.356 -12.731 1.00 93.19 262 ASN A C 1
ATOM 2200 O O . ASN A 1 262 ? -7.301 -13.455 -12.068 1.00 93.19 262 ASN A O 1
ATOM 2204 N N . GLY A 1 263 ? -5.728 -12.167 -13.008 1.00 94.12 263 GLY A N 1
ATOM 2205 C CA . GLY A 1 263 ? -6.280 -10.870 -12.599 1.00 94.12 263 GLY A CA 1
ATOM 2206 C C . GLY A 1 263 ? -5.829 -10.373 -11.220 1.00 94.12 263 GLY A C 1
ATOM 2207 O O . GLY A 1 263 ? -6.096 -9.216 -10.866 1.00 94.12 263 GLY A O 1
ATOM 2208 N N . ASP A 1 264 ? -5.105 -11.194 -10.453 1.00 94.12 264 ASP A N 1
ATOM 2209 C CA . ASP A 1 264 ? -4.627 -10.813 -9.124 1.00 94.12 264 ASP A CA 1
ATOM 2210 C C . ASP A 1 264 ? -3.595 -9.691 -9.202 1.00 94.12 264 ASP A C 1
ATOM 2212 O O . ASP A 1 264 ? -2.720 -9.667 -10.069 1.00 94.12 264 ASP A O 1
ATOM 2216 N N . THR A 1 265 ? -3.659 -8.765 -8.250 1.00 96.06 265 THR A N 1
ATOM 2217 C CA . THR A 1 265 ? -2.650 -7.712 -8.113 1.00 96.06 265 THR A CA 1
ATOM 2218 C C . THR A 1 265 ? -1.309 -8.316 -7.700 1.00 96.06 265 THR A C 1
ATOM 2220 O O . THR A 1 265 ? -1.227 -9.053 -6.717 1.00 96.06 265 THR A O 1
ATOM 2223 N N . PHE A 1 266 ? -0.234 -7.976 -8.413 1.00 96.75 266 PHE A N 1
ATOM 2224 C CA . PHE A 1 266 ? 1.100 -8.491 -8.131 1.00 96.75 266 PHE A CA 1
ATOM 2225 C C . PHE A 1 266 ? 2.159 -7.404 -8.188 1.00 96.75 266 PHE A C 1
ATOM 2227 O O . PHE A 1 266 ? 2.249 -6.633 -9.143 1.00 96.75 266 PHE A O 1
ATOM 2234 N N . PHE A 1 267 ? 2.937 -7.332 -7.111 1.00 97.88 267 PHE A N 1
ATOM 2235 C CA . PHE A 1 267 ? 3.995 -6.353 -6.934 1.00 97.88 267 PHE A CA 1
ATOM 2236 C C . PHE A 1 267 ? 5.337 -7.080 -6.827 1.00 97.88 267 PHE A C 1
ATOM 2238 O O . PHE A 1 267 ? 5.419 -8.175 -6.258 1.00 97.88 267 PHE A O 1
ATOM 2245 N N . PHE A 1 268 ? 6.399 -6.443 -7.307 1.00 97.81 268 PHE A N 1
ATOM 2246 C CA . PHE A 1 268 ? 7.780 -6.873 -7.096 1.00 97.81 268 PHE A CA 1
ATOM 2247 C C . PHE A 1 268 ? 8.721 -5.666 -7.103 1.00 97.81 268 PHE A C 1
ATOM 2249 O O . PHE A 1 268 ? 8.346 -4.579 -7.531 1.00 97.81 268 PHE A O 1
ATOM 2256 N N . LYS A 1 269 ? 9.935 -5.847 -6.581 1.00 97.06 269 LYS A N 1
ATOM 2257 C CA . LYS A 1 269 ? 10.943 -4.784 -6.487 1.00 97.06 269 LYS A CA 1
ATOM 2258 C C . LYS A 1 269 ? 12.073 -5.032 -7.461 1.00 97.06 269 LYS A C 1
ATOM 2260 O O . LYS A 1 269 ? 12.566 -6.159 -7.538 1.00 97.06 269 LYS A O 1
ATOM 2265 N N . TYR A 1 270 ? 12.521 -3.970 -8.107 1.00 95.25 270 TYR A N 1
ATOM 2266 C CA . TYR A 1 270 ? 13.689 -3.972 -8.975 1.00 95.25 270 TYR A CA 1
ATOM 2267 C C . TYR A 1 270 ? 14.651 -2.911 -8.452 1.00 95.25 270 TYR A C 1
ATOM 2269 O O . TYR A 1 270 ? 14.282 -1.745 -8.335 1.00 95.25 270 TYR A O 1
ATOM 2277 N N . LYS A 1 271 ? 15.847 -3.336 -8.056 1.00 83.31 271 LYS A N 1
ATOM 2278 C CA . LYS A 1 271 ? 16.936 -2.438 -7.687 1.00 83.31 271 LYS A CA 1
ATOM 2279 C C . LYS A 1 271 ? 17.950 -2.369 -8.804 1.00 83.31 271 LYS A C 1
ATOM 2281 O O . LYS A 1 271 ? 18.226 -3.460 -9.349 1.00 83.31 271 LYS A O 1
#

InterPro domains:
  IPR019039 T4 RNA ligase 1-like, N-terminal [PF09511] (52-271)

pLDDT: mean 89.97, std 13.03, range [38.06, 98.81]

Secondary structure (DSSP, 8-state):
-HHHHHHHHHHHH-TTTEEEEEEE-TTT-PEEEEEEE-TTGGG-GGG-S--BSSEEEETTT--EEEE--B--EETTSSGGGSHHHHHHHEEEEEEEEE---SEEEEEEEETTEEEEEETT---PBPTTS-B---HHHHHHHHHHHHHHHHHTTTHHHHHHHHHHHTEEEEEEEE-TTTS--SS---GGG-EEEEEEEEESSSS--B--HHHHHHHHHHTTPEEPPEEEES-HHHHHHHHHHHTTEETTEE---EEEEEEETTS-EEEEEE-

Foldseek 3Di:
DVLVVLLVVCCVVPVVAWPWDWDQDPPPRFIKIWIAGDPVCLLVVVSHSFQWQTWIAGPPPRFTFATHARDAEAQPPHPCRDPVNCVVWFFDQKKKWFDDQAFKWKWADDPLAIDIFGRPDAADQPPVRHRDPDLRVVVSVVLVVQLCVLCVVPRNVVNVVRVVQQKMFMWGADDCVSDPTPFDDDPVRGGTEGQWMFHSDRATDTDDLVVSQVVCVVSVHHYTDIDTDRDVVVVVVVQVVCVQHDPNGGGPFIKIWTATPVRGIHIYTYD

Sequence (271 aa):
MEKIIEFRDKSNQYPRLFQISKLIHPKSEKVIESFQIQICAFKKRNIIPILARGFFINSEDNSIIARGYDKFFNIGETKDTLWENIVKNTIGPFELTLKENGCTIFVSVYEDDLFIISKNNFTKINQKRNLENNNYSKLGKLGEKWLNKYIINKREQFIKFIKENNITLIFELIDNNFEEHVLEYSKEEEGLYLCGINENSVEFKTWPIEKVNKIAEEYNFIPVKYKVYNDLNELKKFVDSCNGYYNDKSIKGWDIRCKKLNGDTFFFKYK